Protein AF-A0A8X7Q9E5-F1 (afdb_monomer)

Mean predicted aligned error: 6.12 Å

InterPro domains:
  IPR001611 Leucine-rich repeat [PF00560] (58-75)
  IPR001611 Leucine-rich repeat [PF00560] (82-103)
  IPR001611 Leucine-rich repeat [PF13855] (201-248)
  IPR001611 Leucine-rich repeat [PS51450] (213-236)
  IPR013210 Leucine-rich repeat-containing N-terminal, plant-type [PF08263] (15-29)
  IPR013210 Leucine-rich repeat-containing N-terminal, plant-type [PF08263] (151-186)
  IPR032675 Leucine-rich repeat domain superfamily [G3DSA:3.80.10.10] (1-131)
  IPR032675 Leucine-rich repeat domain superfamily [G3DSA:3.80.10.10] (149-273)
  IPR052422 Auxin Signal Transduction Ser/Thr Kinase [PTHR47986] (54-276)

Radius of gyration: 21.5 Å; Cα contacts (8 Å, |Δi|>4): 693; chains: 1; bounding box: 61×40×55 Å

Nearest PDB structures (foldseek):
  7brc-assembly1_A  TM=7.610E-01  e=2.532E-32  Arabidopsis thaliana
  4hq1-assembly1_A  TM=7.370E-01  e=2.041E-27  Arabidopsis thaliana
  8wed-assembly2_E  TM=5.220E-01  e=1.495E-09  Arabidopsis thaliana
  7ogz-assembly1_AAA  TM=4.446E-01  e=3.897E-11  Arabidopsis thaliana
  4z61-assembly1_C  TM=4.146E-01  e=4.215E-10  Arabidopsis thaliana

Secondary structure (DSSP, 8-state):
-HHHHHHEE--TTS---SSSGGGSTTEEE-TTS-EEEEE--SS--EEE--GGGGG-TT--EEE--SSEEEE-----TT-TT--EEE--SSEEEEEPPHHHHT-TT--EEE--SSEEEESPPPPS-TTSEEEE--SSEES-SSTT----HHHHHHHHHHHTTT--HHHHTT--SS-TTTT-TTEEEETTEEEEEE-TTS---SB--GGGGG-TT--EEE--SS--BSPPPGGGGG-TT--EEE--SS--EEPPP---TT-EEE-TT-TEETSSSPP--HHHHHHHHHT--

Foldseek 3Di:
DVVQVVQKDFDPVWDCPDPQNCPTPQWHADPVSQTATRAQEQGQMEGEDDLCVLVSLNHAEDAHDPYAYEFEDHQNLSPQNHAYDHHHQYAYEAAHDPSVLANQNYQEDEQHQYLYEWAAAHHPHPNHPDYPNYNYQYQDPDHPDGAAVVRVLVSQQCVQQRGDSVQSVQRHYRQCCPRRPQFHDDVRQTATRACAPVQTEGEGDLSVLVSLNHAYYHHHQYAYEEEDDLSVLNRPNHQEDHHAQYQYADEDHDHDPNHHYHHHNHPHYRHHDDDPDVVNVVVVVVVVD

Solvent-accessible surface area (backbone atoms only — not comparable to full-atom values): 14796 Å² total; per-residue (Å²): 103,73,66,51,56,74,41,40,53,70,40,93,89,56,54,74,77,63,94,54,64,64,74,21,68,42,34,36,48,46,98,83,75,42,54,25,37,39,48,54,55,69,50,70,32,34,38,43,62,48,59,69,60,17,68,42,52,59,24,31,36,38,35,44,26,47,27,47,37,27,32,37,72,47,62,33,68,47,32,72,48,29,27,37,43,33,45,28,41,27,44,29,13,32,54,80,45,66,44,55,36,61,42,72,50,38,38,36,41,34,51,22,37,25,25,33,25,47,41,24,76,55,58,76,42,88,90,32,64,72,60,57,54,56,62,44,23,37,29,40,90,56,58,61,42,78,53,40,70,68,46,53,40,51,49,56,34,36,51,33,36,54,23,47,59,76,53,32,77,41,47,55,53,53,46,58,68,70,73,17,73,42,46,39,50,63,79,92,40,52,27,34,43,44,55,52,63,65,71,39,37,49,40,65,45,51,52,61,39,74,48,51,57,27,29,35,41,32,47,24,46,27,56,29,30,54,45,66,49,63,50,53,52,69,32,82,47,45,37,38,42,32,49,20,35,25,52,33,26,20,56,75,62,84,54,58,94,76,44,48,71,41,54,58,68,24,91,43,51,65,35,76,66,78,77,74,53,72,66,57,58,49,55,58,54,67,76,74,115

pLDDT: mean 91.87, std 12.01, range [46.72, 98.94]

Organism: Brassica carinata (NCBI:txid52824)

Sequence (289 aa):
MQSLKSYLNLTSDVHWSDPDPCKWDGIICGESNRIKRILLRDKDITGTLPQDLGKLSNLVEVDLQDNDFSGPIPDLSGLQYLRLFNVEHNMLTGVVPPSFTGLKTLIVANLNNNFFQGPTPLFENSDAFVPIVNGNSFCLDTPGTPCDPRVETLLSIAESFGYPVKLAMAWSGNDPCDLWAGITCSGSDVTVVNLGGFELTGTISPSFSKLTSLETIDLSNNNLTGSIPTELTTLPMLRTLNVSINNINGAVPTFSGSVNVVTSGNADIGKDGPVSHPLVELLQKMNKD

Structure (mmCIF, N/CA/C/O backbone):
data_AF-A0A8X7Q9E5-F1
#
_entry.id   AF-A0A8X7Q9E5-F1
#
loop_
_atom_site.group_PDB
_atom_site.id
_atom_site.type_symbol
_atom_site.label_atom_id
_atom_site.label_alt_id
_atom_site.label_comp_id
_atom_site.label_asym_id
_atom_site.label_entity_id
_atom_site.label_seq_id
_atom_site.pdbx_PDB_ins_code
_atom_site.Cartn_x
_atom_site.Cartn_y
_atom_site.Cartn_z
_atom_site.occupancy
_atom_site.B_iso_or_equiv
_atom_site.auth_seq_id
_atom_site.auth_comp_id
_atom_site.auth_asym_id
_atom_site.auth_atom_id
_atom_site.pdbx_PDB_model_num
ATOM 1 N N . MET A 1 1 ? 19.763 -4.934 -7.288 1.00 81.56 1 MET A N 1
ATOM 2 C CA . MET A 1 1 ? 19.400 -6.165 -8.023 1.00 81.56 1 MET A CA 1
ATOM 3 C C . MET A 1 1 ? 19.321 -7.403 -7.164 1.00 81.56 1 MET A C 1
ATOM 5 O O . MET A 1 1 ? 18.283 -8.030 -7.219 1.00 81.56 1 MET A O 1
ATOM 9 N N . GLN A 1 2 ? 20.328 -7.754 -6.356 1.00 80.38 2 GLN A N 1
ATOM 10 C CA . GLN A 1 2 ? 20.184 -8.911 -5.452 1.00 80.38 2 GLN A CA 1
ATOM 11 C C . GLN A 1 2 ? 19.008 -8.748 -4.476 1.00 80.38 2 GLN A C 1
ATOM 13 O O . GLN A 1 2 ? 18.255 -9.687 -4.273 1.00 80.38 2 GLN A O 1
ATOM 18 N N . SER A 1 3 ? 18.795 -7.524 -3.980 1.00 80.31 3 SER A N 1
ATOM 19 C CA . SER A 1 3 ? 17.581 -7.163 -3.240 1.00 80.31 3 SER A CA 1
ATOM 20 C C . SER A 1 3 ? 16.315 -7.387 -4.075 1.00 80.31 3 SER A C 1
ATOM 22 O O . SER A 1 3 ? 15.476 -8.167 -3.675 1.00 80.31 3 SER A O 1
ATOM 24 N N . LEU A 1 4 ? 16.212 -6.846 -5.299 1.00 80.56 4 LEU A N 1
ATOM 25 C CA . LEU A 1 4 ? 15.090 -7.159 -6.205 1.00 80.56 4 LEU A CA 1
ATOM 26 C C . LEU A 1 4 ? 14.833 -8.662 -6.323 1.00 80.56 4 LEU A C 1
ATOM 28 O O . LEU A 1 4 ? 13.733 -9.108 -6.045 1.00 80.56 4 LEU A O 1
ATOM 32 N N . LYS A 1 5 ? 15.865 -9.452 -6.610 1.00 86.69 5 LYS A N 1
ATOM 33 C CA . LYS A 1 5 ? 15.747 -10.906 -6.708 1.00 86.69 5 LYS A CA 1
ATOM 34 C C . LYS A 1 5 ? 15.196 -11.565 -5.434 1.00 86.69 5 LYS A C 1
ATOM 36 O O . LYS A 1 5 ? 14.474 -12.542 -5.554 1.00 86.69 5 LYS A O 1
ATOM 41 N N . SER A 1 6 ? 15.512 -11.072 -4.233 1.00 88.44 6 SER A N 1
ATOM 42 C CA . SER A 1 6 ? 15.036 -11.686 -2.983 1.00 88.44 6 SER A CA 1
ATOM 43 C C . SER A 1 6 ? 13.576 -11.379 -2.644 1.00 88.44 6 SER A C 1
ATOM 45 O O . SER A 1 6 ? 13.015 -12.054 -1.788 1.00 88.44 6 SER A O 1
ATOM 47 N N . TYR A 1 7 ? 12.979 -10.363 -3.271 1.00 87.94 7 TYR A N 1
ATOM 48 C CA . TYR A 1 7 ? 11.566 -10.001 -3.087 1.00 87.94 7 TYR A CA 1
ATOM 49 C C . TYR A 1 7 ? 10.653 -10.582 -4.171 1.00 87.94 7 TYR A C 1
ATOM 51 O O . TYR A 1 7 ? 9.435 -10.436 -4.079 1.00 87.94 7 TYR A O 1
ATOM 59 N N . LEU A 1 8 ? 11.235 -11.234 -5.181 1.00 88.88 8 LEU A N 1
ATOM 60 C CA . LEU A 1 8 ? 10.514 -11.846 -6.287 1.00 88.88 8 LEU A CA 1
ATOM 61 C C . LEU A 1 8 ? 10.604 -13.360 -6.205 1.00 88.88 8 LEU A C 1
ATOM 63 O O . LEU A 1 8 ? 11.656 -13.930 -5.915 1.00 88.88 8 LEU A O 1
ATOM 67 N N . ASN A 1 9 ? 9.498 -14.008 -6.525 1.00 89.19 9 ASN A N 1
ATOM 68 C CA . ASN A 1 9 ? 9.456 -15.432 -6.765 1.00 89.19 9 ASN A CA 1
ATOM 69 C C . ASN A 1 9 ? 9.389 -15.635 -8.280 1.00 89.19 9 ASN A C 1
ATOM 71 O O . ASN A 1 9 ? 8.352 -15.442 -8.914 1.00 89.19 9 ASN A O 1
ATOM 75 N N . LEU A 1 10 ? 10.562 -15.923 -8.840 1.00 87.06 10 LEU A N 1
ATOM 76 C CA . LEU A 1 10 ? 10.779 -16.062 -10.272 1.00 87.06 10 LEU A CA 1
ATOM 77 C C . LEU A 1 10 ? 10.390 -17.468 -10.726 1.00 87.06 10 LEU A C 1
ATOM 79 O O . LEU A 1 10 ? 10.734 -18.462 -10.082 1.00 87.06 10 LEU A O 1
ATOM 83 N N . THR A 1 11 ? 9.731 -17.546 -11.871 1.00 84.00 11 THR A N 1
ATOM 84 C CA . THR A 1 11 ? 9.486 -18.795 -12.583 1.00 84.00 11 THR A CA 1
ATOM 85 C C . THR A 1 11 ? 10.778 -19.376 -13.159 1.00 84.00 11 THR A C 1
ATOM 87 O O . THR A 1 11 ? 11.808 -18.708 -13.282 1.00 84.00 11 THR A O 1
ATOM 90 N N . SER A 1 12 ? 10.742 -20.656 -13.540 1.00 74.94 12 SER A N 1
ATOM 91 C CA . SER A 1 12 ? 11.912 -21.343 -14.099 1.00 74.94 12 SER A CA 1
ATOM 92 C C . SER A 1 12 ? 12.391 -20.780 -15.440 1.00 74.94 12 SER A C 1
ATOM 94 O O . SER A 1 12 ? 13.518 -21.061 -15.831 1.00 74.94 12 SER A O 1
ATOM 96 N N . ASP A 1 13 ? 11.554 -20.032 -16.161 1.00 76.88 13 ASP A N 1
ATOM 97 C CA . ASP A 1 13 ? 11.908 -19.407 -17.437 1.00 76.88 13 ASP A CA 1
ATOM 98 C C . ASP A 1 13 ? 12.614 -18.049 -17.283 1.00 76.88 13 ASP A C 1
ATOM 100 O O . ASP A 1 13 ? 13.081 -17.505 -18.283 1.00 76.88 13 ASP A O 1
ATOM 104 N N . VAL A 1 14 ? 12.752 -17.528 -16.055 1.00 81.56 14 VAL A N 1
ATOM 105 C CA . VAL A 1 14 ? 13.491 -16.292 -15.759 1.00 81.56 14 VAL A CA 1
ATOM 106 C C . VAL A 1 14 ? 14.844 -16.618 -15.115 1.00 81.56 14 VAL A C 1
ATOM 108 O O . VAL A 1 14 ? 14.957 -16.913 -13.921 1.00 81.56 14 VAL A O 1
ATOM 111 N N . HIS A 1 15 ? 15.920 -16.525 -15.897 1.00 84.69 15 HIS A N 1
ATOM 112 C CA . HIS A 1 15 ? 17.259 -16.936 -15.470 1.00 84.69 15 HIS A CA 1
ATOM 113 C C . HIS A 1 15 ? 18.049 -15.777 -14.859 1.00 84.69 15 HIS A C 1
ATOM 115 O O . HIS A 1 15 ? 18.743 -15.020 -15.538 1.00 84.69 15 HIS A O 1
ATOM 121 N N . TRP A 1 16 ? 17.981 -15.649 -13.535 1.00 89.75 16 TRP A N 1
ATOM 122 C CA . TRP A 1 16 ? 18.715 -14.632 -12.766 1.00 89.75 16 TRP A CA 1
ATOM 123 C C . TRP A 1 16 ? 19.835 -15.246 -11.912 1.00 89.75 16 TRP A C 1
ATOM 125 O O . TRP A 1 16 ? 19.950 -14.976 -10.715 1.00 89.75 16 TRP A O 1
ATOM 135 N N . SER A 1 17 ? 20.639 -16.150 -12.475 1.00 87.12 17 SER A N 1
ATOM 136 C CA . SER A 1 17 ? 21.682 -16.883 -11.734 1.00 87.12 17 SER A CA 1
ATOM 137 C C . SER A 1 17 ? 23.098 -16.325 -11.894 1.00 87.12 17 SER A C 1
ATOM 139 O O . SER A 1 17 ? 23.943 -16.607 -11.047 1.00 87.12 17 SER A O 1
ATOM 141 N N . ASP A 1 18 ? 23.378 -15.554 -12.950 1.00 90.56 18 ASP A N 1
ATOM 142 C CA . ASP A 1 18 ? 24.716 -14.989 -13.178 1.00 90.56 18 ASP A CA 1
ATOM 143 C C . ASP A 1 18 ? 25.054 -13.942 -12.092 1.00 90.56 18 ASP A C 1
ATOM 145 O O . ASP A 1 18 ? 24.171 -13.189 -11.671 1.00 90.56 18 ASP A O 1
ATOM 149 N N . PRO A 1 19 ? 26.304 -13.859 -11.603 1.00 90.00 19 PRO A N 1
ATOM 150 C CA . PRO A 1 19 ? 26.711 -12.789 -10.692 1.00 90.00 19 PRO A CA 1
ATOM 151 C C . PRO A 1 19 ? 26.539 -11.380 -11.275 1.00 90.00 19 PRO A C 1
ATOM 153 O O . PRO A 1 19 ? 26.360 -10.434 -10.506 1.00 90.00 19 PRO A O 1
ATOM 156 N N . ASP A 1 20 ? 26.597 -11.241 -12.603 1.00 91.69 20 ASP A N 1
ATOM 157 C CA . ASP A 1 20 ? 26.375 -9.996 -13.333 1.00 91.69 20 ASP A CA 1
ATOM 158 C C . ASP A 1 20 ? 24.892 -9.837 -13.727 1.00 91.69 20 ASP A C 1
ATOM 160 O O . ASP A 1 20 ? 24.409 -10.545 -14.619 1.00 91.69 20 ASP A O 1
ATOM 164 N N . PRO A 1 21 ? 24.159 -8.876 -13.126 1.00 92.44 21 PRO A N 1
ATOM 165 C CA . PRO A 1 21 ? 22.760 -8.635 -13.456 1.00 92.44 21 PRO A CA 1
ATOM 166 C C . PRO A 1 21 ? 22.522 -8.207 -14.901 1.00 92.44 21 PRO A C 1
ATOM 168 O O . PRO A 1 21 ? 21.403 -8.322 -15.383 1.00 92.44 21 PRO A O 1
ATOM 171 N N . CYS A 1 22 ? 23.542 -7.720 -15.610 1.00 93.75 22 CYS A N 1
ATOM 172 C CA . CYS A 1 22 ? 23.408 -7.308 -17.007 1.00 93.75 22 CYS A CA 1
ATOM 173 C C . CYS A 1 22 ? 23.232 -8.481 -17.982 1.00 93.75 22 CYS A C 1
ATOM 175 O O . CYS A 1 22 ? 22.960 -8.256 -19.158 1.00 93.75 22 CYS A O 1
ATOM 177 N N . LYS A 1 23 ? 23.379 -9.720 -17.501 1.00 93.12 23 LYS A N 1
ATOM 178 C CA . LYS A 1 23 ? 23.113 -10.946 -18.264 1.00 93.12 23 LYS A CA 1
ATOM 179 C C . LYS A 1 23 ? 21.805 -11.628 -17.869 1.00 93.12 23 LYS A C 1
ATOM 181 O O . LYS A 1 23 ? 21.516 -12.708 -18.369 1.00 93.12 23 LYS A O 1
ATOM 186 N N . TRP A 1 24 ? 21.068 -11.055 -16.922 1.00 94.00 24 TRP A N 1
ATOM 187 C CA . TRP A 1 24 ? 19.796 -11.605 -16.475 1.00 94.00 24 TRP A CA 1
ATOM 188 C C . TRP A 1 24 ? 18.719 -11.377 -17.528 1.00 94.00 24 TRP A C 1
ATOM 190 O O . TRP A 1 24 ? 18.668 -10.312 -18.149 1.00 94.00 24 TRP A O 1
ATOM 200 N N . ASP A 1 25 ? 17.827 -12.354 -17.682 1.00 93.00 25 ASP A N 1
ATOM 201 C CA . ASP A 1 25 ? 16.675 -12.226 -18.572 1.00 93.00 25 ASP A CA 1
ATOM 202 C C . ASP A 1 25 ? 15.875 -10.959 -18.235 1.00 93.00 25 ASP A C 1
ATOM 204 O O . ASP A 1 25 ? 15.581 -10.677 -17.070 1.00 93.00 25 ASP A O 1
ATOM 208 N N . GLY A 1 26 ? 15.567 -10.165 -19.262 1.00 93.88 26 GLY A N 1
ATOM 209 C CA . GLY A 1 26 ? 14.818 -8.915 -19.122 1.00 93.88 26 GLY A CA 1
ATOM 210 C C . GLY A 1 26 ? 15.612 -7.715 -18.596 1.00 93.88 26 GLY A C 1
ATOM 211 O O . GLY A 1 26 ? 15.083 -6.604 -18.579 1.00 93.88 26 GLY A O 1
ATOM 212 N N . ILE A 1 27 ? 16.879 -7.870 -18.202 1.00 96.12 27 ILE A N 1
ATOM 213 C CA . ILE A 1 27 ? 17.708 -6.756 -17.723 1.00 96.12 27 ILE A CA 1
ATOM 214 C C . ILE A 1 27 ? 18.581 -6.220 -18.858 1.00 96.12 27 ILE A C 1
ATOM 216 O O . ILE A 1 27 ? 19.362 -6.948 -19.463 1.00 96.12 27 ILE A O 1
ATOM 220 N N . ILE A 1 28 ? 18.486 -4.915 -19.134 1.00 96.81 28 ILE A N 1
ATOM 221 C CA . ILE A 1 28 ? 19.318 -4.249 -20.149 1.00 96.81 28 ILE A CA 1
ATOM 222 C C . ILE A 1 28 ? 20.184 -3.189 -19.475 1.00 96.81 28 ILE A C 1
ATOM 224 O O . ILE A 1 28 ? 19.676 -2.232 -18.882 1.00 96.81 28 ILE A O 1
ATOM 228 N N . CYS A 1 29 ? 21.500 -3.327 -19.608 1.00 96.19 29 CYS A N 1
ATOM 229 C CA . CYS A 1 29 ? 22.472 -2.353 -19.122 1.00 96.19 29 CYS A CA 1
ATOM 230 C C . CYS A 1 29 ? 22.937 -1.393 -20.223 1.00 96.19 29 CYS A C 1
ATOM 232 O O . CYS A 1 29 ? 22.958 -1.730 -21.404 1.00 96.19 29 CYS A O 1
ATOM 234 N N . GLY A 1 30 ? 23.277 -0.166 -19.828 1.00 91.94 30 GLY A N 1
ATOM 235 C CA . GLY A 1 30 ? 23.926 0.816 -20.696 1.00 91.94 30 GLY A CA 1
ATOM 236 C C . GLY A 1 30 ? 25.448 0.648 -20.748 1.00 91.94 30 GLY A C 1
ATOM 237 O O . GLY A 1 30 ? 26.013 -0.243 -20.118 1.00 91.94 30 GLY A O 1
ATOM 238 N N . GLU A 1 31 ? 26.117 1.568 -21.444 1.00 85.19 31 GLU A N 1
ATOM 239 C CA . GLU A 1 31 ? 27.574 1.558 -21.676 1.00 85.19 31 GLU A CA 1
ATOM 240 C C . GLU A 1 31 ? 28.417 1.555 -20.387 1.00 85.19 31 GLU A C 1
ATOM 242 O O . GLU A 1 31 ? 29.532 1.045 -20.372 1.00 85.19 31 GLU A O 1
ATOM 247 N N . SER A 1 32 ? 27.879 2.073 -19.280 1.00 88.25 32 SER A N 1
ATOM 248 C CA . SER A 1 32 ? 28.527 2.089 -17.961 1.00 88.25 32 SER A CA 1
ATOM 249 C C . SER A 1 32 ? 28.311 0.810 -17.136 1.00 88.25 32 SER A C 1
ATOM 251 O O . SER A 1 32 ? 28.581 0.801 -15.934 1.00 88.25 32 SER A O 1
ATOM 253 N N . ASN A 1 33 ? 27.770 -0.252 -17.744 1.00 89.62 33 ASN A N 1
ATOM 254 C CA . ASN A 1 33 ? 27.298 -1.469 -17.072 1.00 89.62 33 ASN A CA 1
ATOM 255 C C . ASN A 1 33 ? 26.279 -1.190 -15.948 1.00 89.62 33 ASN A C 1
ATOM 257 O O . ASN A 1 33 ? 26.163 -1.919 -14.963 1.0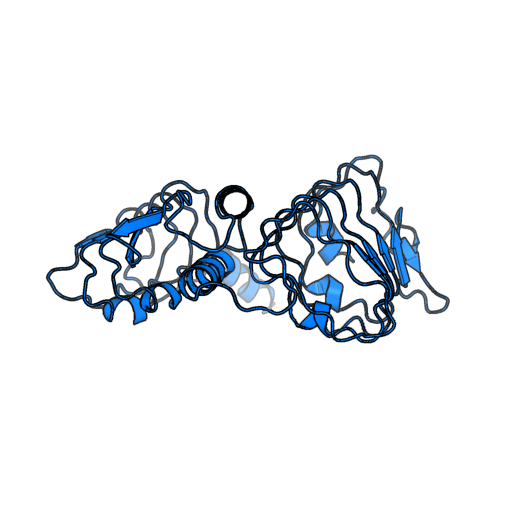0 89.62 33 ASN A O 1
ATOM 261 N N . ARG A 1 34 ? 25.551 -0.074 -16.071 1.00 93.06 34 ARG A N 1
ATOM 262 C CA . ARG A 1 34 ? 24.456 0.310 -15.179 1.00 93.06 34 ARG A CA 1
ATOM 263 C C . ARG A 1 34 ? 23.139 -0.081 -15.821 1.00 93.06 34 ARG A C 1
ATOM 265 O O . ARG A 1 34 ? 22.942 0.124 -17.017 1.00 93.06 34 ARG A O 1
ATOM 272 N N . ILE A 1 35 ? 22.231 -0.608 -15.012 1.00 95.25 35 ILE A N 1
ATOM 273 C CA . ILE A 1 35 ? 20.916 -1.052 -15.472 1.00 95.25 35 ILE A CA 1
ATOM 274 C C . ILE A 1 35 ? 20.112 0.150 -15.941 1.00 95.25 35 ILE A C 1
ATOM 276 O O . ILE A 1 35 ? 20.008 1.157 -15.240 1.00 95.25 35 ILE A O 1
ATOM 280 N N . LYS A 1 36 ? 19.562 0.008 -17.142 1.00 97.12 36 LYS A N 1
ATOM 281 C CA . LYS A 1 36 ? 18.783 1.021 -17.847 1.00 97.12 36 LYS A CA 1
ATOM 282 C C . LYS A 1 36 ? 17.362 0.527 -18.115 1.00 97.12 36 LYS A C 1
ATOM 284 O O . LYS A 1 36 ? 16.428 1.317 -18.017 1.00 97.12 36 LYS A O 1
ATOM 289 N N . ARG A 1 37 ? 17.262 -0.748 -18.519 1.00 98.12 37 ARG A N 1
ATOM 290 C CA . ARG A 1 37 ? 16.090 -1.548 -18.913 1.00 98.12 37 ARG A CA 1
ATOM 291 C C . ARG A 1 37 ? 15.651 -2.568 -17.853 1.00 98.12 37 ARG A C 1
ATOM 293 O O . ARG A 1 37 ? 16.512 -3.392 -17.549 1.00 98.12 37 ARG A O 1
ATOM 300 N N . ILE A 1 38 ? 14.411 -2.612 -17.362 1.00 97.00 38 ILE A N 1
ATOM 301 C CA . ILE A 1 38 ? 13.843 -3.841 -16.758 1.00 97.00 38 ILE A CA 1
ATOM 302 C C . ILE A 1 38 ? 12.589 -4.220 -17.547 1.00 97.00 38 ILE A C 1
ATOM 304 O O . ILE A 1 38 ? 11.622 -3.468 -17.527 1.00 97.00 38 ILE A O 1
ATOM 308 N N . LEU A 1 39 ? 12.627 -5.353 -18.249 1.00 97.19 39 LEU A N 1
ATOM 309 C CA . LEU A 1 39 ? 11.596 -5.831 -19.173 1.00 97.19 39 LEU A CA 1
ATOM 310 C C . LEU A 1 39 ? 11.211 -7.273 -18.818 1.00 97.19 39 LEU A C 1
ATOM 312 O O . LEU A 1 39 ? 11.844 -8.221 -19.279 1.00 97.19 39 LEU A O 1
ATOM 316 N N . LEU A 1 40 ? 10.194 -7.439 -17.979 1.00 95.06 40 LEU A N 1
ATOM 317 C CA . LEU A 1 40 ? 9.759 -8.734 -17.443 1.00 95.06 40 LEU A CA 1
ATOM 318 C C . LEU A 1 40 ? 8.269 -8.974 -17.699 1.00 95.06 40 LEU A C 1
ATOM 320 O O . LEU A 1 40 ? 7.569 -9.466 -16.827 1.00 95.06 40 LEU A O 1
ATOM 324 N N . ARG A 1 41 ? 7.772 -8.595 -18.877 1.00 95.56 41 ARG A N 1
ATOM 325 C CA . ARG A 1 41 ? 6.372 -8.803 -19.261 1.00 95.56 41 ARG A CA 1
ATOM 326 C C . ARG A 1 41 ? 6.023 -10.289 -19.383 1.00 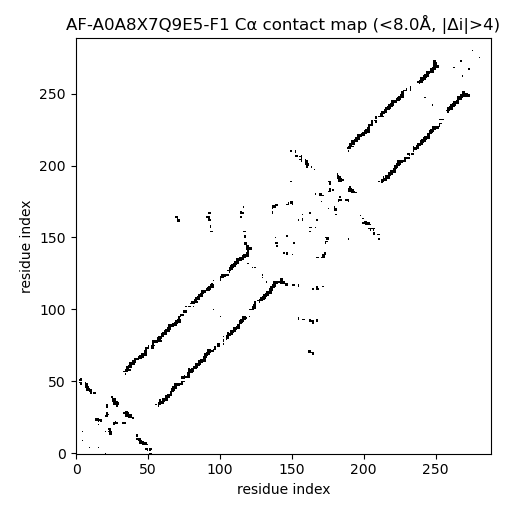95.56 41 ARG A C 1
ATOM 328 O O . ARG A 1 41 ? 6.787 -11.000 -20.039 1.00 95.56 41 ARG A O 1
ATOM 335 N N . ASP A 1 42 ? 4.837 -10.673 -18.898 1.00 95.75 42 ASP A N 1
ATOM 336 C CA . ASP A 1 42 ? 4.217 -11.990 -19.139 1.00 95.75 42 ASP A CA 1
ATOM 337 C C . ASP A 1 42 ? 5.132 -13.136 -18.689 1.00 95.75 42 ASP A C 1
ATOM 339 O O . ASP A 1 42 ? 5.711 -13.878 -19.493 1.00 95.75 42 ASP A O 1
ATOM 343 N N . LYS A 1 43 ? 5.378 -13.168 -17.372 1.00 94.75 43 LYS A N 1
ATOM 344 C CA . LYS A 1 43 ? 6.335 -14.078 -16.728 1.00 94.75 43 LYS A CA 1
ATOM 345 C C . LYS A 1 43 ? 5.808 -14.783 -15.486 1.00 94.75 43 LYS A C 1
ATOM 347 O O . LYS A 1 43 ? 6.600 -15.438 -14.815 1.00 94.75 43 LYS A O 1
ATOM 352 N N . ASP A 1 44 ? 4.520 -14.649 -15.169 1.00 94.19 44 ASP A N 1
ATOM 353 C CA . ASP A 1 44 ? 3.901 -15.210 -13.958 1.00 94.19 44 ASP A CA 1
ATOM 354 C C . ASP A 1 44 ? 4.714 -14.903 -12.675 1.00 94.19 44 ASP A C 1
ATOM 356 O O . ASP A 1 44 ? 4.801 -15.708 -11.741 1.00 94.19 44 ASP A O 1
ATOM 360 N N . ILE A 1 45 ? 5.389 -13.743 -12.635 1.00 94.75 45 ILE A N 1
ATOM 361 C CA . ILE A 1 45 ? 6.244 -13.366 -11.506 1.00 94.75 45 ILE A CA 1
ATOM 362 C C . ILE A 1 45 ? 5.356 -12.897 -10.361 1.00 94.75 45 ILE A C 1
ATOM 364 O O . ILE A 1 45 ? 4.574 -11.960 -10.508 1.00 94.75 45 ILE A O 1
ATOM 368 N N . THR A 1 46 ? 5.558 -13.498 -9.190 1.00 96.06 46 THR A N 1
ATOM 369 C CA . THR A 1 46 ? 4.939 -13.062 -7.932 1.00 96.06 46 THR A CA 1
ATOM 370 C C . THR A 1 46 ? 5.969 -12.353 -7.051 1.00 96.06 46 THR A C 1
ATOM 372 O O . THR A 1 46 ? 7.182 -12.508 -7.220 1.00 96.06 46 THR A O 1
ATOM 375 N N . GLY A 1 47 ? 5.501 -11.575 -6.076 1.00 94.94 47 GLY A N 1
ATOM 376 C CA . GLY A 1 47 ? 6.359 -10.863 -5.126 1.00 94.94 47 GLY A CA 1
ATOM 377 C C . GLY A 1 47 ? 6.003 -9.389 -5.014 1.00 94.94 47 GLY A C 1
ATOM 378 O O . GLY A 1 47 ? 4.905 -8.984 -5.396 1.00 94.94 47 GLY A O 1
ATOM 379 N N . THR A 1 48 ? 6.919 -8.587 -4.474 1.00 95.69 48 THR A N 1
ATOM 380 C CA . THR A 1 48 ? 6.717 -7.142 -4.291 1.00 95.69 48 THR A CA 1
ATOM 381 C C . THR A 1 48 ? 7.865 -6.329 -4.875 1.00 95.69 48 THR A C 1
ATOM 383 O O . THR A 1 48 ? 8.992 -6.807 -5.030 1.00 95.69 48 THR A O 1
ATOM 386 N N . LEU A 1 49 ? 7.587 -5.068 -5.206 1.00 95.75 49 LEU A N 1
ATOM 387 C CA . LEU A 1 49 ? 8.609 -4.118 -5.637 1.00 95.75 49 LEU A CA 1
ATOM 388 C C . LEU A 1 49 ? 9.369 -3.581 -4.406 1.00 95.75 49 LEU A C 1
ATOM 390 O O . LEU A 1 49 ? 8.773 -2.900 -3.570 1.00 95.75 49 LEU A O 1
ATOM 394 N N . PRO A 1 50 ? 10.682 -3.839 -4.255 1.00 93.81 50 PRO A N 1
ATOM 395 C CA . PRO A 1 50 ? 11.418 -3.407 -3.072 1.00 93.81 50 PRO A CA 1
ATOM 396 C C . PRO A 1 50 ? 11.836 -1.938 -3.152 1.00 93.81 50 PRO A C 1
ATOM 398 O O . PRO A 1 50 ? 12.095 -1.399 -4.228 1.00 93.81 50 PRO A O 1
ATOM 401 N N . GLN A 1 51 ? 12.073 -1.332 -1.986 1.00 92.25 51 GLN A N 1
ATOM 402 C CA . GLN A 1 51 ? 12.588 0.042 -1.859 1.00 92.25 51 GLN A CA 1
ATOM 403 C C . GLN A 1 51 ? 13.916 0.275 -2.598 1.00 92.25 51 GLN A C 1
ATOM 405 O O . GLN A 1 51 ? 14.196 1.366 -3.087 1.00 92.25 51 GLN A O 1
ATOM 410 N N . ASP A 1 52 ? 14.734 -0.768 -2.756 1.00 92.69 52 ASP A N 1
ATOM 411 C CA . ASP A 1 52 ? 15.996 -0.678 -3.494 1.00 92.69 52 ASP A CA 1
ATOM 412 C C . ASP A 1 52 ? 15.821 -0.442 -5.002 1.00 92.69 52 ASP A C 1
ATOM 414 O O . ASP A 1 52 ? 16.803 -0.101 -5.668 1.00 92.69 52 ASP A O 1
ATOM 418 N N . LEU A 1 53 ? 14.607 -0.587 -5.549 1.00 94.44 53 LEU A N 1
ATOM 419 C CA . LEU A 1 53 ? 14.310 -0.212 -6.931 1.00 94.44 53 LEU A CA 1
ATOM 420 C C . LEU A 1 53 ? 14.628 1.271 -7.171 1.00 94.44 53 LEU A C 1
ATOM 422 O O . LEU A 1 53 ? 15.298 1.588 -8.152 1.00 94.44 53 LEU A O 1
ATOM 426 N N . GLY A 1 54 ? 14.283 2.151 -6.222 1.00 94.19 54 GLY A N 1
ATOM 427 C CA . GLY A 1 54 ? 14.571 3.589 -6.280 1.00 94.19 54 GLY A CA 1
ATOM 428 C C . GLY A 1 54 ? 16.065 3.942 -6.321 1.00 94.19 54 GLY A C 1
ATOM 429 O O . GLY A 1 54 ? 16.432 5.053 -6.697 1.00 94.19 54 GLY A O 1
ATOM 430 N N . LYS A 1 55 ? 16.960 2.994 -6.001 1.00 93.88 55 LYS A N 1
ATOM 431 C CA . LYS A 1 55 ? 18.423 3.185 -6.058 1.00 93.88 55 LYS A CA 1
ATOM 432 C C . LYS A 1 55 ? 19.001 3.001 -7.464 1.00 93.88 55 LYS A C 1
ATOM 434 O O . LYS A 1 55 ? 20.183 3.288 -7.685 1.00 93.88 55 LYS A O 1
ATOM 439 N N . LEU A 1 56 ? 18.215 2.515 -8.427 1.00 93.94 56 LEU A N 1
ATOM 440 C CA . LEU A 1 56 ? 18.652 2.308 -9.809 1.00 93.94 56 LEU A CA 1
ATOM 441 C C . LEU A 1 56 ? 18.625 3.623 -10.598 1.00 93.94 56 LEU A C 1
ATOM 443 O O . LEU A 1 56 ? 17.909 3.772 -11.575 1.00 93.94 56 LEU A O 1
ATOM 447 N N . SER A 1 57 ? 19.466 4.578 -10.213 1.00 94.19 57 SER A N 1
ATOM 448 C CA . SER A 1 57 ? 19.457 5.953 -10.735 1.00 94.19 57 SER A CA 1
ATOM 449 C C . SER A 1 57 ? 19.710 6.124 -12.240 1.00 94.19 57 SER A C 1
ATOM 451 O O . SER A 1 57 ? 19.699 7.248 -12.708 1.00 94.19 57 SER A O 1
ATOM 453 N N . ASN A 1 58 ? 19.989 5.059 -13.000 1.00 95.62 58 ASN A N 1
ATOM 454 C CA . ASN A 1 58 ? 20.143 5.099 -14.466 1.00 95.62 58 ASN A CA 1
ATOM 455 C C . ASN A 1 58 ? 18.961 4.444 -15.200 1.00 95.62 58 ASN A C 1
ATOM 457 O O . ASN A 1 58 ? 18.989 4.319 -16.425 1.00 95.62 58 ASN A O 1
ATOM 461 N N . LEU A 1 59 ? 17.954 3.990 -14.453 1.00 97.19 59 LEU A N 1
ATOM 462 C CA . LEU A 1 59 ? 16.798 3.302 -14.991 1.00 97.19 59 LEU A CA 1
ATOM 463 C C . LEU A 1 59 ? 15.962 4.277 -15.818 1.00 97.19 59 LEU A C 1
ATOM 465 O O . LEU A 1 59 ? 15.649 5.381 -15.377 1.00 97.19 59 LEU A O 1
ATOM 469 N N . VAL A 1 60 ? 15.639 3.857 -17.036 1.00 97.44 60 VAL A N 1
ATOM 470 C CA . VAL A 1 60 ? 14.861 4.629 -18.010 1.00 97.44 60 VAL A CA 1
ATOM 471 C C . VAL A 1 60 ? 13.498 3.992 -18.235 1.00 97.44 60 VAL A C 1
ATOM 473 O O . VAL A 1 60 ? 12.534 4.698 -18.522 1.00 97.44 60 VAL A O 1
ATOM 476 N N . GLU A 1 61 ? 13.404 2.673 -18.099 1.00 98.00 61 GLU A N 1
ATOM 477 C CA . GLU A 1 61 ? 12.182 1.939 -18.390 1.00 98.00 61 GLU A CA 1
ATOM 478 C C . GLU A 1 61 ? 12.028 0.732 -17.469 1.00 98.00 61 GLU A C 1
ATOM 480 O O . GLU A 1 61 ? 12.974 -0.026 -17.231 1.00 98.00 61 GLU A O 1
ATOM 485 N N . VAL A 1 62 ? 10.810 0.588 -16.963 1.00 97.81 62 VAL A N 1
ATOM 486 C CA . VAL A 1 62 ? 10.334 -0.551 -16.189 1.00 97.81 62 VAL A CA 1
ATOM 487 C C . VAL A 1 62 ? 9.052 -1.024 -16.853 1.00 97.81 62 VAL A C 1
ATOM 489 O O . VAL A 1 62 ? 8.072 -0.283 -16.879 1.00 97.81 62 VAL A O 1
ATOM 492 N N . ASP A 1 63 ? 9.075 -2.232 -17.400 1.00 97.81 63 ASP A N 1
ATOM 493 C CA . ASP A 1 63 ? 7.913 -2.899 -17.977 1.00 97.81 63 ASP A CA 1
ATOM 494 C C . ASP A 1 63 ? 7.739 -4.266 -17.310 1.00 97.81 63 ASP A C 1
ATOM 496 O O . ASP A 1 63 ? 8.530 -5.187 -17.532 1.00 97.81 63 ASP A O 1
ATOM 500 N N . LEU A 1 64 ? 6.735 -4.353 -16.440 1.00 97.50 64 LEU A N 1
ATOM 501 C CA . LEU A 1 64 ? 6.399 -5.510 -15.606 1.00 97.50 64 LEU A CA 1
ATOM 502 C C . LEU A 1 64 ? 4.958 -5.980 -15.850 1.00 97.50 64 LEU A C 1
ATOM 504 O O . LEU A 1 64 ? 4.392 -6.691 -15.021 1.00 97.50 64 LEU A O 1
ATOM 508 N N . GLN A 1 65 ? 4.340 -5.535 -16.945 1.00 97.38 65 GLN A N 1
ATOM 509 C CA . GLN A 1 65 ? 2.934 -5.817 -17.218 1.00 97.38 65 GLN A CA 1
ATOM 510 C C . GLN A 1 65 ? 2.647 -7.320 -17.347 1.00 97.38 65 GLN A C 1
ATOM 512 O O . GLN A 1 65 ? 3.545 -8.088 -17.702 1.00 97.38 65 GLN A O 1
ATOM 517 N N . ASP A 1 66 ? 1.394 -7.708 -17.119 1.00 98.00 66 ASP A N 1
ATOM 518 C CA . ASP A 1 66 ? 0.917 -9.093 -17.207 1.00 98.00 66 ASP A CA 1
ATOM 519 C C . ASP A 1 66 ? 1.723 -10.026 -16.271 1.00 98.00 66 ASP A C 1
ATOM 521 O O . ASP A 1 66 ? 2.448 -10.917 -16.707 1.00 98.00 66 ASP A O 1
ATOM 525 N N . ASN A 1 67 ? 1.667 -9.763 -14.964 1.00 97.62 67 ASN A N 1
ATOM 526 C CA . ASN A 1 67 ? 2.302 -10.570 -13.912 1.00 97.62 67 ASN A CA 1
ATOM 527 C C . ASN A 1 67 ? 1.437 -10.542 -12.635 1.00 97.62 67 ASN A C 1
ATOM 529 O O . ASN A 1 67 ? 0.342 -9.990 -12.622 1.00 97.62 67 ASN A O 1
ATOM 533 N N . ASP A 1 68 ? 1.956 -11.098 -11.539 1.00 97.19 68 ASP A N 1
ATOM 534 C CA . ASP A 1 68 ? 1.292 -11.182 -10.237 1.00 97.19 68 ASP A CA 1
ATOM 535 C C . ASP A 1 68 ? 2.030 -10.361 -9.153 1.00 97.19 68 ASP A C 1
ATOM 537 O O . ASP A 1 68 ? 2.062 -10.730 -7.970 1.00 97.19 68 ASP A O 1
ATOM 541 N N . PHE A 1 69 ? 2.663 -9.240 -9.528 1.00 97.75 69 PHE A N 1
ATOM 542 C CA . PHE A 1 69 ? 3.307 -8.353 -8.554 1.00 97.75 69 PHE A CA 1
ATOM 543 C C . PHE A 1 69 ? 2.259 -7.748 -7.614 1.00 97.75 69 PHE A C 1
ATOM 545 O O . PHE A 1 69 ? 1.194 -7.313 -8.042 1.00 97.75 69 PHE A O 1
ATOM 552 N N . SER A 1 70 ? 2.585 -7.682 -6.327 1.00 97.50 70 SER A N 1
ATOM 553 C CA . SER A 1 70 ? 1.704 -7.203 -5.261 1.00 97.50 70 SER A CA 1
ATOM 554 C C . SER A 1 70 ? 2.385 -6.157 -4.376 1.00 97.50 70 SER A C 1
ATOM 556 O O . SER A 1 70 ? 3.584 -5.889 -4.500 1.00 97.50 70 SER A O 1
ATOM 558 N N . GLY A 1 71 ? 1.614 -5.569 -3.461 1.00 97.38 71 GLY A N 1
ATOM 559 C CA . GLY A 1 71 ? 2.099 -4.526 -2.560 1.00 97.38 71 GLY A CA 1
ATOM 560 C C . GLY A 1 71 ? 2.206 -3.152 -3.236 1.00 97.38 71 GLY A C 1
ATOM 561 O O . GLY A 1 71 ? 1.835 -2.995 -4.402 1.00 97.38 71 GLY A O 1
ATOM 562 N N . PRO A 1 72 ? 2.690 -2.136 -2.504 1.00 98.00 72 PRO A N 1
ATOM 563 C CA . PRO A 1 72 ? 2.735 -0.766 -2.998 1.00 98.00 72 PRO A CA 1
ATOM 564 C C . PRO A 1 72 ? 3.889 -0.499 -3.965 1.00 98.00 72 PRO A C 1
ATOM 566 O O . PRO A 1 72 ? 4.920 -1.175 -3.953 1.00 98.00 72 PRO A O 1
ATOM 569 N N . ILE A 1 73 ? 3.749 0.572 -4.752 1.00 97.81 73 ILE A N 1
ATOM 570 C CA . ILE A 1 73 ? 4.886 1.179 -5.452 1.00 97.81 73 ILE A CA 1
ATOM 571 C C . ILE A 1 73 ? 5.858 1.734 -4.386 1.00 97.81 73 ILE A C 1
ATOM 573 O O . ILE A 1 73 ? 5.428 2.503 -3.522 1.00 97.81 73 ILE A O 1
ATOM 577 N N . PRO A 1 74 ? 7.154 1.364 -4.414 1.00 96.75 74 PRO A N 1
ATOM 578 C CA . PRO A 1 74 ? 8.141 1.847 -3.452 1.00 96.75 74 PRO A CA 1
ATOM 579 C C . PRO A 1 74 ? 8.507 3.313 -3.709 1.00 96.75 74 PRO A C 1
ATOM 581 O O . PRO A 1 74 ? 8.071 3.916 -4.687 1.00 96.75 74 PRO A O 1
ATOM 584 N N . ASP A 1 75 ? 9.363 3.897 -2.868 1.00 95.94 75 ASP A N 1
ATOM 585 C CA . ASP A 1 75 ? 9.890 5.227 -3.154 1.00 95.94 75 ASP A CA 1
ATOM 586 C C . ASP A 1 75 ? 10.758 5.209 -4.428 1.00 95.94 75 ASP A C 1
ATOM 588 O O . ASP A 1 75 ? 11.800 4.551 -4.492 1.00 95.94 75 ASP A O 1
ATOM 592 N N . LEU A 1 76 ? 10.327 5.955 -5.450 1.00 95.69 76 LEU A N 1
ATOM 593 C CA . LEU A 1 76 ? 11.015 6.075 -6.736 1.00 95.69 76 LEU A CA 1
ATOM 594 C C . LEU A 1 76 ? 11.747 7.416 -6.911 1.00 95.69 76 LEU A C 1
ATOM 596 O O . LEU A 1 76 ? 12.233 7.699 -8.005 1.00 95.69 76 LEU A O 1
ATOM 600 N N . SER A 1 77 ? 11.893 8.216 -5.848 1.00 94.12 77 SER A N 1
ATOM 601 C CA . SER A 1 77 ? 12.515 9.552 -5.883 1.00 94.12 77 SER A CA 1
ATOM 602 C C . SER A 1 77 ? 13.923 9.586 -6.504 1.00 94.12 77 SER A C 1
ATOM 604 O O . SER A 1 77 ? 14.335 10.592 -7.086 1.00 94.12 77 SER A O 1
ATOM 606 N N . GLY A 1 78 ? 14.671 8.480 -6.424 1.00 94.81 78 GLY A N 1
ATOM 607 C CA . GLY A 1 78 ? 16.009 8.345 -7.006 1.00 94.81 78 GLY A CA 1
ATOM 608 C C . GLY A 1 78 ? 16.049 8.072 -8.517 1.00 94.81 78 GLY A C 1
ATOM 609 O O . GLY A 1 78 ? 17.130 8.126 -9.115 1.00 94.81 78 GLY A O 1
ATOM 610 N N . LEU A 1 79 ? 14.911 7.799 -9.165 1.00 95.81 79 LEU A N 1
ATOM 611 C CA . LEU A 1 79 ? 14.834 7.404 -10.577 1.00 95.81 79 LEU A CA 1
ATOM 612 C C . LEU A 1 79 ? 14.738 8.604 -11.528 1.00 95.81 79 LEU A C 1
ATOM 614 O O . LEU A 1 79 ? 13.789 8.767 -12.290 1.00 95.81 79 LEU A O 1
ATOM 618 N N . GLN A 1 80 ? 15.774 9.438 -11.521 1.00 91.94 80 GLN A N 1
ATOM 619 C CA . GLN A 1 80 ? 15.783 10.734 -12.211 1.00 91.94 80 GLN A CA 1
ATOM 620 C C . GLN A 1 80 ? 15.702 10.657 -13.745 1.00 91.94 80 GLN A C 1
ATOM 622 O O . GLN A 1 80 ? 15.420 11.669 -14.378 1.00 91.94 80 GLN A O 1
ATOM 627 N N . TYR A 1 81 ? 15.910 9.487 -14.354 1.00 95.19 81 TYR A N 1
ATOM 628 C CA . TYR A 1 81 ? 15.845 9.290 -15.810 1.00 95.19 81 TYR A CA 1
ATOM 629 C C . TYR A 1 81 ? 14.681 8.401 -16.255 1.00 95.19 81 TYR A C 1
ATOM 631 O O . TYR A 1 81 ? 14.608 8.067 -17.440 1.00 95.19 81 TYR A O 1
ATOM 639 N N . LEU A 1 82 ? 13.794 8.001 -15.339 1.00 95.56 82 LEU A N 1
ATOM 640 C CA . LEU A 1 82 ? 12.693 7.101 -15.657 1.00 95.56 82 LEU A CA 1
ATOM 641 C C . LEU A 1 82 ? 11.707 7.789 -16.601 1.00 95.56 82 LEU A C 1
ATOM 643 O O . LEU A 1 82 ? 11.179 8.853 -16.301 1.00 95.56 82 LEU A O 1
ATOM 647 N N . ARG A 1 83 ? 11.459 7.165 -17.752 1.00 94.62 83 ARG A N 1
ATOM 648 C CA . ARG A 1 83 ? 10.560 7.669 -18.798 1.00 94.62 83 ARG A CA 1
ATOM 649 C C . ARG A 1 83 ? 9.322 6.802 -18.963 1.00 94.62 83 ARG A C 1
ATOM 651 O O . ARG A 1 83 ? 8.272 7.335 -19.306 1.00 94.62 83 ARG A O 1
ATOM 658 N N . LEU A 1 84 ? 9.442 5.496 -18.742 1.00 95.00 84 LEU A N 1
ATOM 659 C CA . LEU A 1 84 ? 8.340 4.550 -18.882 1.00 95.00 84 LEU A CA 1
ATOM 660 C C . LEU A 1 84 ? 8.250 3.672 -17.639 1.00 95.00 84 LEU A C 1
ATOM 662 O O . LEU A 1 84 ? 9.229 3.029 -17.259 1.00 95.00 84 LEU A O 1
ATOM 666 N N . PHE A 1 85 ? 7.068 3.644 -17.037 1.00 95.94 85 PHE A N 1
ATOM 667 C CA . PHE A 1 85 ? 6.725 2.732 -15.958 1.00 95.94 85 PHE A CA 1
ATOM 668 C C . PHE A 1 85 ? 5.401 2.049 -16.299 1.00 95.94 85 PHE A C 1
ATOM 670 O O . PHE A 1 85 ? 4.348 2.689 -16.286 1.00 95.94 85 PHE A O 1
ATOM 677 N N . ASN A 1 86 ? 5.464 0.770 -16.654 1.00 97.12 86 ASN A N 1
ATOM 678 C CA . ASN A 1 86 ? 4.309 -0.036 -17.013 1.00 97.12 86 ASN A CA 1
ATOM 679 C C . ASN A 1 86 ? 4.181 -1.227 -16.065 1.00 97.12 86 ASN A C 1
ATOM 681 O O . ASN A 1 86 ? 5.065 -2.081 -16.005 1.00 97.12 86 ASN A O 1
ATOM 685 N N . VAL A 1 87 ? 3.071 -1.258 -15.336 1.00 97.56 87 VAL A N 1
ATOM 686 C CA . VAL A 1 87 ? 2.707 -2.314 -14.384 1.00 97.56 87 VAL A CA 1
ATOM 687 C C . VAL A 1 87 ? 1.270 -2.783 -14.608 1.00 97.56 87 VAL A C 1
ATOM 689 O O . VAL A 1 87 ? 0.638 -3.304 -13.695 1.00 97.56 87 VAL A O 1
ATOM 692 N N . GLU A 1 88 ? 0.731 -2.572 -15.809 1.00 97.44 88 GLU A N 1
ATOM 693 C CA . GLU A 1 88 ? -0.618 -3.010 -16.173 1.00 97.44 88 GLU A CA 1
ATOM 694 C C . GLU A 1 88 ? -0.843 -4.505 -15.887 1.00 97.44 88 GLU A C 1
ATOM 696 O O . GLU A 1 88 ? 0.082 -5.299 -16.045 1.00 97.44 88 GLU A O 1
ATOM 701 N N . HIS A 1 89 ? -2.062 -4.879 -15.480 1.00 97.94 89 HIS A N 1
ATOM 702 C CA . HIS A 1 89 ? -2.434 -6.259 -15.132 1.00 97.94 89 HIS A CA 1
ATOM 703 C C . HIS A 1 89 ? -1.478 -6.871 -14.107 1.00 97.94 89 HIS A C 1
ATOM 705 O O . HIS A 1 89 ? -0.674 -7.749 -14.416 1.00 97.94 89 HIS A O 1
ATOM 711 N N . ASN A 1 90 ? -1.569 -6.359 -12.885 1.00 98.44 90 ASN A N 1
ATOM 712 C CA . ASN A 1 90 ? -0.878 -6.880 -11.714 1.00 98.44 90 ASN A CA 1
ATOM 713 C C . ASN A 1 90 ? -1.816 -6.809 -10.497 1.00 98.44 90 ASN A C 1
ATOM 715 O O . ASN A 1 90 ? -2.982 -6.429 -10.601 1.00 98.44 90 ASN A O 1
ATOM 719 N N . MET A 1 91 ? -1.313 -7.176 -9.320 1.00 98.00 91 MET A N 1
ATOM 720 C CA . MET A 1 91 ? -2.027 -7.083 -8.046 1.00 98.00 91 MET A CA 1
ATOM 721 C C . MET A 1 91 ? -1.464 -5.974 -7.142 1.00 98.00 91 MET A C 1
ATOM 723 O O . MET A 1 91 ? -1.510 -6.098 -5.914 1.00 98.00 91 MET A O 1
ATOM 727 N N . LEU A 1 92 ? -0.889 -4.908 -7.711 1.00 98.50 92 LEU A N 1
ATOM 728 C CA . LEU A 1 92 ? -0.288 -3.828 -6.923 1.00 98.50 92 LEU A CA 1
ATOM 729 C C . LEU A 1 92 ? -1.359 -3.059 -6.147 1.00 98.50 92 LEU A C 1
ATOM 731 O O . LEU A 1 92 ? -2.484 -2.885 -6.613 1.00 98.50 92 LEU A O 1
ATOM 735 N N . THR A 1 93 ? -1.003 -2.606 -4.949 1.00 98.38 93 THR A N 1
ATOM 736 C CA . THR A 1 93 ? -1.931 -2.038 -3.965 1.00 98.38 93 THR A CA 1
ATOM 737 C C . THR A 1 93 ? -1.473 -0.672 -3.463 1.00 98.38 93 THR A C 1
ATOM 739 O O . THR A 1 93 ? -0.412 -0.165 -3.824 1.00 98.38 93 THR A O 1
ATOM 742 N N . GLY A 1 94 ? -2.274 -0.073 -2.582 1.00 98.06 94 GLY A N 1
ATOM 743 C CA . GLY A 1 94 ? -1.894 1.117 -1.834 1.00 98.06 94 GLY A CA 1
ATOM 744 C C . GLY A 1 94 ? -1.993 2.413 -2.625 1.00 98.06 94 GLY A C 1
ATOM 745 O O . GLY A 1 94 ? -2.478 2.453 -3.756 1.00 98.06 94 GLY A O 1
ATOM 746 N N . VAL A 1 95 ? -1.578 3.498 -1.977 1.00 97.69 95 VAL A N 1
ATOM 747 C CA . VAL A 1 95 ? -1.637 4.844 -2.551 1.00 97.69 95 VAL A CA 1
ATOM 748 C C . VAL A 1 95 ? -0.456 5.057 -3.492 1.00 97.69 95 VAL A C 1
ATOM 750 O O . VAL A 1 95 ? 0.687 4.762 -3.141 1.00 97.69 95 VAL A O 1
ATOM 753 N N . VAL A 1 96 ? -0.720 5.600 -4.683 1.00 97.06 96 VAL A N 1
ATOM 754 C CA . VAL A 1 96 ? 0.333 5.953 -5.644 1.00 97.06 96 VAL A CA 1
ATOM 755 C C . VAL A 1 96 ? 1.205 7.070 -5.042 1.00 97.06 96 VAL A C 1
ATOM 757 O O . VAL A 1 96 ? 0.687 8.154 -4.759 1.00 97.06 96 VAL A O 1
ATOM 760 N N . PRO A 1 97 ? 2.513 6.843 -4.815 1.00 96.00 97 PRO A N 1
ATOM 761 C CA . PRO A 1 97 ? 3.314 7.733 -3.984 1.00 96.00 97 PRO A CA 1
ATOM 762 C C . PRO A 1 97 ? 3.672 9.047 -4.703 1.00 96.00 97 PRO A C 1
ATOM 764 O O . PRO A 1 97 ? 3.988 9.028 -5.898 1.00 96.00 97 PRO A O 1
ATOM 767 N N . PRO A 1 98 ? 3.753 10.184 -3.981 1.00 94.56 98 PRO A N 1
ATOM 768 C CA . PRO A 1 98 ? 4.191 11.461 -4.552 1.00 94.56 98 PRO A CA 1
ATOM 769 C C . PRO A 1 98 ? 5.587 11.420 -5.182 1.00 94.56 98 PRO A C 1
ATOM 771 O O . PRO A 1 98 ? 5.874 12.154 -6.124 1.00 94.56 98 PRO A O 1
ATOM 774 N N . SER A 1 99 ? 6.469 10.544 -4.694 1.00 94.88 99 SER A N 1
ATOM 775 C CA . SER A 1 99 ? 7.797 10.375 -5.283 1.00 94.88 99 SER A CA 1
ATOM 776 C C . SER A 1 99 ? 7.783 9.738 -6.669 1.00 94.88 99 SER A C 1
ATOM 778 O O . SER A 1 99 ? 8.762 9.874 -7.398 1.00 94.88 99 SER A O 1
ATOM 780 N N . PHE A 1 100 ? 6.682 9.085 -7.046 1.00 93.94 100 PHE A N 1
ATOM 781 C CA . PHE A 1 100 ? 6.440 8.617 -8.403 1.00 93.94 100 PHE A CA 1
ATOM 782 C C . PHE A 1 100 ? 5.711 9.676 -9.242 1.00 93.94 100 PHE A C 1
ATOM 784 O O . PHE A 1 100 ? 6.149 9.972 -10.353 1.00 93.94 100 PHE A O 1
ATOM 791 N N . THR A 1 101 ? 4.653 10.304 -8.714 1.00 92.62 101 THR A N 1
ATOM 792 C CA . THR A 1 101 ? 3.886 11.316 -9.471 1.00 92.62 101 THR A CA 1
ATOM 793 C C . THR A 1 101 ? 4.663 12.612 -9.731 1.00 92.62 101 THR A C 1
ATOM 795 O O . THR A 1 101 ? 4.389 13.314 -10.707 1.00 92.62 101 THR A O 1
ATOM 798 N N . GLY A 1 102 ? 5.670 12.903 -8.901 1.00 92.50 102 GLY A N 1
ATOM 799 C CA . GLY A 1 102 ? 6.598 14.026 -9.054 1.00 92.50 102 GLY A CA 1
ATOM 800 C C . GLY A 1 102 ? 7.771 13.778 -10.015 1.00 92.50 102 GLY A C 1
ATOM 801 O O . GLY A 1 102 ? 8.607 14.668 -10.199 1.00 92.50 102 GLY A O 1
ATOM 802 N N . LEU A 1 103 ? 7.885 12.596 -10.639 1.00 91.75 103 LEU A N 1
ATOM 803 C CA . LEU A 1 103 ? 8.951 12.318 -11.610 1.00 91.75 103 LEU A CA 1
ATOM 804 C C . LEU A 1 103 ? 8.724 13.091 -12.916 1.00 91.75 103 LEU A C 1
ATOM 806 O O . LEU A 1 103 ? 8.003 12.664 -13.814 1.00 91.75 103 LEU A O 1
ATOM 810 N N . LYS A 1 104 ? 9.424 14.219 -13.060 1.00 90.25 104 LYS A N 1
ATOM 811 C CA . LYS A 1 104 ? 9.322 15.117 -14.228 1.00 90.25 104 LYS A CA 1
ATOM 812 C C . LYS A 1 104 ? 9.834 14.519 -15.538 1.00 90.25 104 LYS A C 1
ATOM 814 O O . LYS A 1 104 ? 9.585 15.072 -16.602 1.00 90.25 104 LYS A O 1
ATOM 819 N N . THR A 1 105 ? 10.590 13.427 -15.475 1.00 90.94 105 THR A N 1
ATOM 820 C CA . THR A 1 105 ? 11.116 12.729 -16.655 1.00 90.94 105 THR A CA 1
ATOM 821 C C . THR A 1 105 ? 10.165 11.677 -17.209 1.00 90.94 105 THR A C 1
ATOM 823 O O . THR A 1 105 ? 10.374 11.208 -18.332 1.00 90.94 105 THR A O 1
ATOM 826 N N . LEU A 1 106 ? 9.107 11.346 -16.464 1.00 90.94 106 LEU A N 1
ATOM 827 C CA . LEU A 1 106 ? 8.147 10.327 -16.842 1.00 90.94 106 LEU A CA 1
ATOM 828 C C . LEU A 1 106 ? 7.330 10.789 -18.048 1.00 90.94 106 LEU A C 1
ATOM 830 O O . LEU A 1 106 ? 6.827 11.910 -18.079 1.00 90.94 106 LEU A O 1
ATOM 834 N N . ILE A 1 107 ? 7.222 9.915 -19.044 1.00 90.69 107 ILE A N 1
ATOM 835 C CA . ILE A 1 107 ? 6.467 10.135 -20.282 1.00 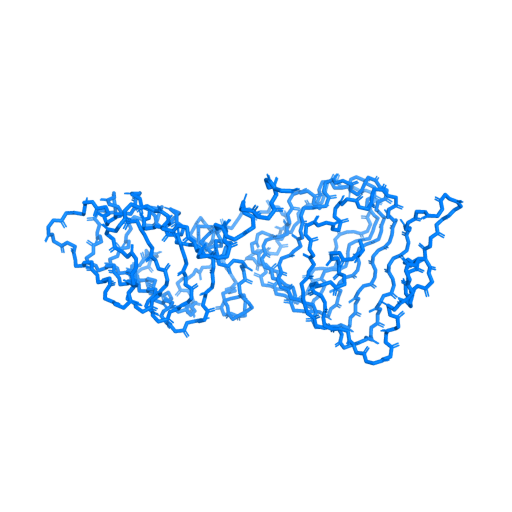90.69 107 ILE A CA 1
ATOM 836 C C . ILE A 1 107 ? 5.244 9.232 -20.322 1.00 90.69 107 ILE A C 1
ATOM 838 O O . ILE A 1 107 ? 4.199 9.661 -20.797 1.00 90.69 107 ILE A O 1
ATOM 842 N N . VAL A 1 108 ? 5.399 7.993 -19.851 1.00 90.88 108 VAL A N 1
ATOM 843 C CA . VAL A 1 108 ? 4.338 6.992 -19.785 1.00 90.88 108 VAL A CA 1
ATOM 844 C C . VAL A 1 108 ? 4.318 6.389 -18.388 1.00 90.88 108 VAL A C 1
ATOM 846 O O . VAL A 1 108 ? 5.304 5.795 -17.946 1.00 90.88 108 VAL A O 1
ATOM 849 N N . ALA A 1 109 ? 3.170 6.507 -17.730 1.00 93.62 109 ALA A N 1
ATOM 850 C CA . ALA A 1 109 ? 2.795 5.685 -16.591 1.00 93.62 109 ALA A CA 1
ATOM 851 C C . ALA A 1 109 ? 1.575 4.860 -17.008 1.00 93.62 109 ALA A C 1
ATOM 853 O O . ALA A 1 109 ? 0.569 5.426 -17.433 1.00 93.62 109 ALA A O 1
ATOM 854 N N . ASN A 1 110 ? 1.657 3.538 -16.930 1.00 95.50 110 ASN A N 1
ATOM 855 C CA . ASN A 1 110 ? 0.513 2.664 -17.166 1.00 95.50 110 ASN A CA 1
ATOM 856 C C . ASN A 1 110 ? 0.260 1.849 -15.900 1.00 95.50 110 ASN A C 1
ATOM 858 O O . ASN A 1 110 ? 1.078 1.008 -15.524 1.00 95.50 110 ASN A O 1
ATOM 862 N N . LEU A 1 111 ? -0.844 2.181 -15.226 1.00 96.25 111 LEU A N 1
ATOM 863 C CA . LEU A 1 111 ? -1.234 1.631 -13.927 1.00 96.25 111 LEU A CA 1
ATOM 864 C C . LEU A 1 111 ? -2.529 0.815 -14.021 1.00 96.25 111 LEU A C 1
ATOM 866 O O . LEU A 1 111 ? -3.096 0.468 -12.989 1.00 96.25 111 LEU A O 1
ATOM 870 N N . ASN A 1 112 ? -3.032 0.558 -15.231 1.00 96.12 112 ASN A N 1
ATOM 871 C CA . ASN A 1 112 ? -4.313 -0.107 -15.440 1.00 96.12 112 ASN A CA 1
ATOM 872 C C . ASN A 1 112 ? -4.405 -1.459 -14.733 1.00 96.12 112 ASN A C 1
ATOM 874 O O . ASN A 1 112 ? -3.411 -2.175 -14.624 1.00 96.12 112 ASN A O 1
ATOM 878 N N . ASN A 1 113 ? -5.626 -1.834 -14.358 1.00 97.31 113 ASN A N 1
ATOM 879 C CA . ASN A 1 113 ? -5.974 -3.183 -13.919 1.00 97.31 113 ASN A CA 1
ATOM 880 C C . ASN A 1 113 ? -5.055 -3.668 -12.787 1.00 97.31 113 ASN A C 1
ATOM 882 O O . ASN A 1 113 ? -4.286 -4.614 -12.941 1.00 97.31 113 ASN A O 1
ATOM 886 N N . ASN A 1 114 ? -5.122 -2.939 -11.676 1.00 98.25 114 ASN A N 1
ATOM 887 C CA . ASN A 1 114 ? -4.426 -3.187 -10.418 1.00 98.25 114 ASN A CA 1
ATOM 888 C C . ASN A 1 114 ? -5.408 -2.909 -9.260 1.00 98.25 114 ASN A C 1
ATOM 890 O O . ASN A 1 114 ? -6.605 -2.727 -9.473 1.00 98.25 114 ASN A O 1
ATOM 894 N N . PHE A 1 115 ? -4.926 -2.856 -8.021 1.00 98.00 115 PHE A N 1
ATOM 895 C CA . PHE A 1 115 ? -5.721 -2.508 -6.841 1.00 98.00 115 PHE A CA 1
ATOM 896 C C . PHE A 1 115 ? -5.200 -1.237 -6.159 1.00 98.00 115 PHE A C 1
ATOM 898 O O . PHE A 1 115 ? -5.218 -1.140 -4.930 1.00 98.00 115 PHE A O 1
ATOM 905 N N . PHE A 1 116 ? -4.710 -0.255 -6.927 1.00 98.12 116 PHE A N 1
ATOM 906 C CA . PHE A 1 116 ? -4.307 1.031 -6.356 1.00 98.12 116 PHE A CA 1
ATOM 907 C C . PHE A 1 116 ? -5.502 1.742 -5.718 1.00 98.12 116 PHE A C 1
ATOM 909 O O . PHE A 1 116 ? -6.627 1.669 -6.214 1.00 98.12 116 PHE A O 1
ATOM 916 N N . GLN A 1 117 ? -5.246 2.425 -4.606 1.00 97.31 117 GLN A N 1
ATOM 917 C CA . GLN A 1 117 ? -6.252 3.078 -3.771 1.00 97.31 117 GLN A CA 1
ATOM 918 C C . GLN A 1 117 ? -5.900 4.549 -3.533 1.00 97.31 117 GLN A C 1
ATOM 920 O O . GLN A 1 117 ? -4.821 5.027 -3.884 1.00 97.31 117 GLN A O 1
ATOM 925 N N . GLY A 1 118 ? -6.812 5.266 -2.878 1.00 97.25 118 GLY A N 1
ATOM 926 C CA . GLY A 1 118 ? -6.640 6.678 -2.554 1.00 97.25 118 GLY A CA 1
ATOM 927 C C . GLY A 1 118 ? -7.032 7.591 -3.716 1.00 97.25 118 GLY A C 1
ATOM 928 O O . GLY A 1 118 ? -7.817 7.183 -4.578 1.00 97.25 118 GLY A O 1
ATOM 929 N N . PRO A 1 119 ? -6.543 8.840 -3.725 1.00 96.00 119 PRO A N 1
ATOM 930 C CA . PRO A 1 119 ? -6.832 9.785 -4.795 1.00 96.00 119 PRO A CA 1
ATOM 931 C C . PRO A 1 119 ? -6.333 9.261 -6.141 1.00 96.00 119 PRO A C 1
ATOM 933 O O . PRO A 1 119 ? -5.214 8.747 -6.222 1.00 96.00 119 PRO A O 1
ATOM 936 N N . THR A 1 120 ? -7.109 9.456 -7.213 1.00 94.69 120 THR A N 1
ATOM 937 C CA . THR A 1 120 ? -6.572 9.277 -8.570 1.00 94.69 120 THR A CA 1
ATOM 938 C C . THR A 1 120 ? -5.322 10.154 -8.721 1.00 94.69 120 THR A C 1
ATOM 940 O O . THR A 1 120 ? -5.390 11.356 -8.437 1.00 94.69 120 THR A O 1
ATOM 943 N N . PRO A 1 121 ? -4.165 9.600 -9.126 1.00 93.44 121 PRO A N 1
ATOM 944 C CA . PRO A 1 121 ? -2.903 10.326 -9.074 1.00 93.44 121 PRO A CA 1
ATOM 945 C C . PRO A 1 121 ? -2.869 11.490 -10.068 1.00 93.44 121 PRO A C 1
ATOM 947 O O . PRO A 1 121 ? -3.142 11.323 -11.256 1.00 93.44 121 PRO A O 1
ATOM 950 N N . LEU A 1 122 ? -2.465 12.667 -9.587 1.00 91.12 122 LEU A N 1
ATOM 951 C CA . LEU A 1 122 ? -2.128 13.815 -10.426 1.00 91.12 122 LEU A CA 1
ATOM 952 C C . LEU A 1 122 ? -0.614 13.849 -10.636 1.00 91.12 122 LEU A C 1
ATOM 954 O O . LEU A 1 122 ? 0.145 13.984 -9.677 1.00 91.12 122 LEU A O 1
ATOM 958 N N . PHE A 1 123 ? -0.184 13.733 -11.887 1.00 89.88 123 PHE A N 1
ATOM 959 C CA . PHE A 1 123 ? 1.226 13.806 -12.250 1.00 89.88 123 PHE A CA 1
ATOM 960 C C . PHE A 1 123 ? 1.604 15.237 -12.619 1.00 89.88 123 PHE A C 1
ATOM 962 O O . PHE A 1 123 ? 0.870 15.919 -13.331 1.00 89.88 123 PHE A O 1
ATOM 969 N N . GLU A 1 124 ? 2.768 15.688 -12.154 1.00 84.94 124 GLU A N 1
ATOM 970 C CA . GLU A 1 124 ? 3.211 17.076 -12.350 1.00 84.94 124 GLU A CA 1
ATOM 971 C C . GLU A 1 124 ? 3.665 17.386 -13.791 1.00 84.94 124 GLU A C 1
ATOM 973 O O . GLU A 1 124 ? 3.956 18.539 -14.110 1.00 84.94 124 GLU A O 1
ATOM 978 N N . ASN A 1 125 ? 3.754 16.383 -14.670 1.00 74.06 125 ASN A N 1
ATOM 979 C CA . ASN A 1 125 ? 4.228 16.557 -16.042 1.00 74.06 125 ASN A CA 1
ATOM 980 C C . ASN A 1 125 ? 3.065 16.811 -17.018 1.00 74.06 125 ASN A C 1
ATOM 982 O O . ASN A 1 125 ? 2.302 15.899 -17.327 1.00 74.06 125 ASN A O 1
ATOM 986 N N . SER A 1 126 ? 2.959 18.042 -17.529 1.00 54.38 126 SER A N 1
ATOM 987 C CA . SER A 1 126 ? 1.894 18.479 -18.444 1.00 54.38 126 SER A CA 1
ATOM 988 C C . SER A 1 126 ? 2.056 18.019 -19.897 1.00 54.38 126 SER A C 1
ATOM 990 O O . SER A 1 126 ? 1.086 18.074 -20.649 1.00 54.38 126 SER A O 1
ATOM 992 N N . ASP A 1 127 ? 3.258 17.588 -20.299 1.00 59.62 127 ASP A N 1
ATOM 993 C CA . ASP A 1 127 ? 3.586 17.242 -21.695 1.00 59.62 127 ASP A CA 1
ATOM 994 C C . ASP A 1 127 ? 3.639 15.721 -21.937 1.00 59.62 127 ASP A C 1
ATOM 996 O O . ASP A 1 127 ? 3.907 15.256 -23.048 1.00 59.62 127 ASP A O 1
ATOM 1000 N N . ALA A 1 128 ? 3.410 14.932 -20.888 1.00 53.16 128 ALA A N 1
ATOM 1001 C CA . ALA A 1 128 ? 3.516 13.484 -20.896 1.00 53.16 128 ALA A CA 1
ATOM 1002 C C . ALA A 1 128 ? 2.139 12.814 -21.044 1.00 53.16 128 ALA A C 1
ATOM 1004 O O . ALA A 1 128 ? 1.122 13.302 -20.556 1.00 53.16 128 ALA A O 1
ATOM 1005 N N . PHE A 1 129 ? 2.105 11.655 -21.701 1.00 64.56 129 PHE A N 1
ATOM 1006 C CA . PHE A 1 129 ? 0.909 10.819 -21.780 1.00 64.56 129 PHE A CA 1
ATOM 1007 C C . PHE A 1 129 ? 0.768 10.027 -20.467 1.00 64.56 129 PHE A C 1
ATOM 1009 O O . PHE A 1 129 ? 1.391 8.980 -20.289 1.00 64.56 129 PHE A O 1
ATOM 1016 N N . VAL A 1 130 ? 0.006 10.562 -19.507 1.00 61.56 130 VAL A N 1
ATOM 1017 C CA . VAL A 1 130 ? 0.007 10.100 -18.105 1.00 61.56 130 VAL A CA 1
ATOM 1018 C C . VAL A 1 130 ? -1.402 10.155 -17.480 1.00 61.56 130 VAL A C 1
ATOM 1020 O O . VAL A 1 130 ? -2.033 11.204 -17.577 1.00 61.56 130 VAL A O 1
ATOM 1023 N N . PRO A 1 131 ? -1.876 9.128 -16.735 1.00 65.69 131 PRO A N 1
ATOM 1024 C CA . PRO A 1 131 ? -1.827 7.686 -16.984 1.00 65.69 131 PRO A CA 1
ATOM 1025 C C . PRO A 1 131 ? -3.215 7.130 -17.346 1.00 65.69 131 PRO A C 1
ATOM 1027 O O . PRO A 1 131 ? -4.257 7.610 -16.899 1.00 65.69 131 PRO A O 1
ATOM 1030 N N . ILE A 1 132 ? -3.208 6.017 -18.075 1.00 74.25 132 ILE A N 1
ATOM 1031 C CA . ILE A 1 132 ? -4.348 5.103 -18.112 1.00 74.25 132 ILE A CA 1
ATOM 1032 C C . ILE A 1 132 ? -4.357 4.406 -16.738 1.00 74.25 132 ILE A C 1
ATOM 1034 O O . ILE A 1 132 ? -3.431 3.663 -16.402 1.00 74.25 132 ILE A O 1
ATOM 1038 N N . VAL A 1 133 ? -5.332 4.768 -15.903 1.00 86.38 133 VAL A N 1
ATOM 1039 C CA . VAL A 1 133 ? -5.481 4.339 -14.496 1.00 86.38 133 VAL A CA 1
ATOM 1040 C C . VAL A 1 133 ? -6.728 3.474 -14.277 1.00 86.38 133 VAL A C 1
ATOM 1042 O O . VAL A 1 133 ? -7.122 3.208 -13.142 1.00 86.38 133 VAL A O 1
ATOM 1045 N N . ASN A 1 134 ? -7.366 3.047 -15.363 1.00 91.31 134 ASN A N 1
ATOM 1046 C CA . ASN A 1 134 ? -8.634 2.331 -15.345 1.00 91.31 134 ASN A CA 1
ATOM 1047 C C . ASN A 1 134 ? -8.488 0.963 -14.669 1.00 91.31 134 ASN A C 1
ATOM 1049 O O . ASN A 1 134 ? -7.435 0.336 -14.741 1.00 91.31 134 ASN A O 1
ATOM 1053 N N . GLY A 1 135 ? -9.561 0.484 -14.039 1.00 94.06 135 GLY A N 1
ATOM 1054 C CA . GLY A 1 135 ? -9.552 -0.821 -13.374 1.00 94.06 135 GLY A CA 1
ATOM 1055 C C . GLY A 1 135 ? -8.742 -0.842 -12.074 1.00 94.06 135 GLY A C 1
ATOM 1056 O O . GLY A 1 135 ? -8.106 -1.845 -11.788 1.00 94.06 135 GLY A O 1
ATOM 1057 N N . ASN A 1 136 ? -8.746 0.264 -11.324 1.00 96.44 136 ASN A N 1
ATOM 1058 C CA . ASN A 1 136 ? -8.200 0.379 -9.967 1.00 96.44 136 ASN A CA 1
ATOM 1059 C C . ASN A 1 136 ? -9.304 0.735 -8.960 1.00 96.44 136 ASN A C 1
ATOM 1061 O O . ASN A 1 136 ? -10.443 0.999 -9.345 1.00 96.44 136 ASN A O 1
ATOM 1065 N N . SER A 1 137 ? -8.945 0.811 -7.679 1.00 95.69 137 SER A N 1
ATOM 1066 C CA . SER A 1 137 ? -9.831 1.138 -6.554 1.00 95.69 137 SER A CA 1
ATOM 1067 C C . SER A 1 137 ? -9.657 2.586 -6.062 1.00 95.69 137 SER A C 1
ATOM 1069 O O . SER A 1 137 ? -9.780 2.854 -4.863 1.00 95.69 137 SER A O 1
ATOM 1071 N N . PHE A 1 138 ? -9.346 3.532 -6.957 1.00 96.38 138 PHE A N 1
ATOM 1072 C CA . PHE A 1 138 ? -9.267 4.950 -6.592 1.00 96.38 138 PHE A CA 1
ATOM 1073 C C . PHE A 1 138 ? -10.611 5.451 -6.053 1.00 96.38 138 PHE A C 1
ATOM 1075 O O . PHE A 1 138 ? -11.680 5.016 -6.479 1.00 96.38 138 PHE A O 1
ATOM 1082 N N . CYS A 1 139 ? -10.562 6.372 -5.093 1.00 96.62 139 CYS A N 1
ATOM 1083 C CA . CYS A 1 139 ? -11.768 6.852 -4.423 1.00 96.62 139 CYS A CA 1
ATOM 1084 C C . CYS A 1 139 ? -12.613 7.767 -5.329 1.00 96.62 139 CYS A C 1
ATOM 1086 O O . CYS A 1 139 ? -13.838 7.752 -5.244 1.00 96.62 139 CYS A O 1
ATOM 1088 N N . LEU A 1 140 ? -11.969 8.555 -6.196 1.00 95.50 140 LEU A N 1
ATOM 1089 C CA . LEU A 1 140 ? -12.601 9.538 -7.080 1.00 95.50 140 LEU A CA 1
ATOM 1090 C C . LEU A 1 140 ? -11.888 9.573 -8.430 1.00 95.50 140 LEU A C 1
ATOM 1092 O O . LEU A 1 140 ? -10.660 9.570 -8.462 1.00 95.50 140 LEU A O 1
ATOM 1096 N N . ASP A 1 141 ? -12.640 9.709 -9.524 1.00 91.19 141 ASP A N 1
ATOM 1097 C CA . ASP A 1 141 ? -12.084 9.709 -10.889 1.00 91.19 141 ASP A CA 1
ATOM 1098 C C . ASP A 1 141 ? -11.264 10.967 -11.218 1.00 91.19 141 ASP A C 1
ATOM 1100 O O . ASP A 1 141 ? -10.374 10.933 -12.064 1.00 91.19 141 ASP A O 1
ATOM 1104 N N . THR A 1 142 ? -11.558 12.096 -10.566 1.00 91.75 142 THR A N 1
ATOM 1105 C CA . THR A 1 142 ? -10.889 13.376 -10.836 1.00 91.75 142 THR A CA 1
ATOM 1106 C C . THR A 1 142 ? -9.471 13.383 -10.247 1.00 91.75 142 THR A C 1
ATOM 1108 O O . THR A 1 142 ? -9.335 13.406 -9.017 1.00 91.75 142 THR A O 1
ATOM 1111 N N . PRO A 1 143 ? -8.406 13.446 -11.075 1.00 92.19 143 PRO A N 1
ATOM 1112 C CA . PRO A 1 143 ? -7.030 13.394 -10.588 1.00 92.19 143 PRO A CA 1
ATOM 1113 C C . PRO A 1 143 ? -6.708 14.488 -9.566 1.00 92.19 143 PRO A C 1
ATOM 1115 O O . PRO A 1 143 ? -7.079 15.649 -9.739 1.00 92.19 143 PRO A O 1
ATOM 1118 N N . GLY A 1 144 ? -5.997 14.116 -8.501 1.00 91.00 144 GLY A N 1
ATOM 1119 C CA . GLY A 1 144 ? -5.545 15.025 -7.445 1.00 91.00 144 GLY A CA 1
ATOM 1120 C C . GLY A 1 144 ? -6.636 15.492 -6.480 1.00 91.00 144 GLY A C 1
ATOM 1121 O O . GLY A 1 144 ? -6.335 16.261 -5.570 1.00 91.00 144 GLY A O 1
ATOM 1122 N N . THR A 1 145 ? -7.884 15.042 -6.646 1.00 95.56 145 THR A N 1
ATOM 1123 C CA . THR A 1 145 ? -8.955 15.354 -5.691 1.00 95.56 145 THR A CA 1
ATOM 1124 C C . THR A 1 145 ? -8.777 14.497 -4.436 1.00 95.56 145 THR A C 1
ATOM 1126 O O . THR A 1 145 ? -8.748 13.273 -4.568 1.00 95.56 145 THR A O 1
ATOM 1129 N N . PRO A 1 146 ? -8.665 15.097 -3.234 1.00 97.00 146 PRO A N 1
ATOM 1130 C CA . PRO A 1 146 ? -8.572 14.342 -1.986 1.00 97.00 146 PRO A CA 1
ATOM 1131 C C . PRO A 1 146 ? -9.777 13.420 -1.785 1.00 97.00 146 PRO A C 1
ATOM 1133 O O . PRO A 1 146 ? -10.888 13.745 -2.216 1.00 97.00 146 PRO A O 1
ATOM 1136 N N . CYS A 1 147 ? -9.564 12.291 -1.111 1.00 98.12 147 CYS A N 1
ATOM 1137 C CA . CYS A 1 147 ? -10.663 11.394 -0.767 1.00 98.12 147 CYS A CA 1
ATOM 1138 C C . CYS A 1 147 ? -11.461 11.948 0.422 1.00 98.12 147 CYS A C 1
ATOM 1140 O O . CYS A 1 147 ? -11.115 12.959 1.037 1.00 98.12 147 CYS A O 1
ATOM 1142 N N . ASP A 1 148 ? -12.530 11.248 0.797 1.00 98.25 148 ASP A N 1
ATOM 1143 C CA . ASP A 1 148 ? -13.129 11.416 2.115 1.00 98.25 148 ASP A CA 1
ATOM 1144 C C . ASP A 1 148 ? -12.053 11.209 3.209 1.00 98.25 148 ASP A C 1
ATOM 1146 O O . ASP A 1 148 ? -11.303 10.227 3.158 1.00 98.25 148 ASP A O 1
ATOM 1150 N N . PRO A 1 149 ? -11.957 12.086 4.226 1.00 98.44 149 PRO A N 1
ATOM 1151 C CA . PRO A 1 149 ? -10.942 11.971 5.276 1.00 98.44 149 PRO A CA 1
ATOM 1152 C C . PRO A 1 149 ? -10.937 10.627 6.023 1.00 98.44 149 PRO A C 1
ATOM 1154 O O . PRO A 1 149 ? -9.894 10.199 6.532 1.00 98.44 149 PRO A O 1
ATOM 1157 N N . ARG A 1 150 ? -12.085 9.937 6.097 1.00 98.56 150 ARG A N 1
ATOM 1158 C CA . ARG A 1 150 ? -12.200 8.595 6.688 1.00 98.56 150 ARG A CA 1
ATOM 1159 C C . ARG A 1 150 ? -11.508 7.556 5.806 1.00 98.56 150 ARG A C 1
ATOM 1161 O O . ARG A 1 150 ? -10.793 6.711 6.340 1.00 98.56 150 ARG A O 1
ATOM 1168 N N . VAL A 1 151 ? -11.657 7.658 4.480 1.00 98.62 151 VAL A N 1
ATOM 1169 C CA . VAL A 1 151 ? -10.920 6.835 3.504 1.00 98.62 151 VAL A CA 1
ATOM 1170 C C . VAL A 1 151 ? -9.420 7.056 3.662 1.00 98.62 151 VAL A C 1
ATOM 1172 O O . VAL A 1 151 ? -8.685 6.092 3.848 1.00 98.62 151 VAL A O 1
ATOM 1175 N N . GLU A 1 152 ? -8.955 8.308 3.676 1.00 98.44 152 GLU A N 1
ATOM 1176 C CA . GLU A 1 152 ? -7.520 8.609 3.820 1.00 98.44 152 GLU A CA 1
ATOM 1177 C C . GLU A 1 152 ? -6.948 8.076 5.140 1.00 98.44 152 GLU A C 1
ATOM 1179 O O . GLU A 1 152 ? -5.854 7.510 5.180 1.00 98.44 152 GLU A O 1
ATOM 1184 N N . THR A 1 153 ? -7.713 8.198 6.226 1.00 98.69 153 THR A N 1
ATOM 1185 C CA . THR A 1 153 ? -7.323 7.675 7.540 1.00 98.69 153 THR A CA 1
ATOM 1186 C C . THR A 1 153 ? -7.223 6.150 7.537 1.00 98.69 153 THR A C 1
ATOM 1188 O O . THR A 1 153 ? -6.247 5.602 8.050 1.00 98.69 153 THR A O 1
ATOM 1191 N N . LEU A 1 154 ? -8.195 5.454 6.942 1.00 98.75 154 LEU A N 1
ATOM 1192 C CA . LEU A 1 154 ? -8.179 3.994 6.826 1.00 98.75 154 LEU A CA 1
ATOM 1193 C C . LEU A 1 154 ? -7.047 3.509 5.912 1.00 98.75 154 LEU A C 1
ATOM 1195 O O . LEU A 1 154 ? -6.373 2.540 6.253 1.00 98.75 154 LEU A O 1
ATOM 1199 N N . LEU A 1 155 ? -6.758 4.206 4.813 1.00 98.56 155 LEU A N 1
ATOM 1200 C CA . LEU A 1 155 ? -5.615 3.885 3.953 1.00 98.56 155 LEU A CA 1
ATOM 1201 C C . LEU A 1 155 ? -4.273 4.107 4.669 1.00 98.56 155 LEU A C 1
ATOM 1203 O O . LEU A 1 155 ? -3.385 3.269 4.550 1.00 98.56 155 LEU A O 1
ATOM 1207 N N . SER A 1 156 ? -4.147 5.148 5.498 1.00 98.44 156 SER A N 1
ATOM 1208 C CA . SER A 1 156 ? -2.988 5.338 6.390 1.00 98.44 156 SER A CA 1
ATOM 1209 C C . SER A 1 156 ? -2.836 4.207 7.420 1.00 98.44 156 SER A C 1
ATOM 1211 O O . SER A 1 156 ? -1.721 3.865 7.820 1.00 98.44 156 SER A O 1
ATOM 1213 N N . ILE A 1 157 ? -3.942 3.615 7.870 1.00 98.75 157 ILE A N 1
ATOM 1214 C CA . ILE A 1 157 ? -3.908 2.422 8.7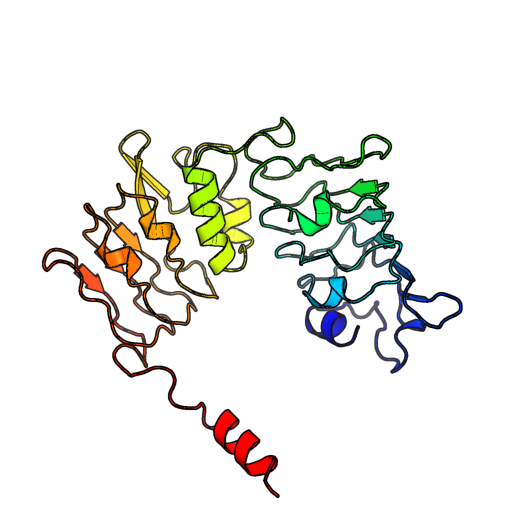21 1.00 98.75 157 ILE A CA 1
ATOM 1215 C C . ILE A 1 157 ? -3.435 1.212 7.901 1.00 98.75 157 ILE A C 1
ATOM 1217 O O . ILE A 1 157 ? -2.535 0.501 8.345 1.00 98.75 157 ILE A O 1
ATOM 1221 N N . ALA A 1 158 ? -3.978 1.009 6.696 1.00 98.56 158 ALA A N 1
ATOM 1222 C CA . ALA A 1 158 ? -3.579 -0.078 5.800 1.00 98.56 158 ALA A CA 1
ATOM 1223 C C . ALA A 1 158 ? -2.099 -0.004 5.389 1.00 98.56 158 ALA A C 1
ATOM 1225 O O . ALA A 1 158 ? -1.456 -1.045 5.249 1.00 98.56 158 ALA A O 1
ATOM 1226 N N . GLU A 1 159 ? -1.532 1.198 5.268 1.00 98.50 159 GLU A N 1
ATOM 1227 C CA . GLU A 1 159 ? -0.099 1.417 5.045 1.00 98.50 159 GLU A CA 1
ATOM 1228 C C . GLU A 1 159 ? 0.760 0.744 6.122 1.00 98.50 159 GLU A C 1
ATOM 1230 O O . GLU A 1 159 ? 1.756 0.095 5.807 1.00 98.50 159 GLU A O 1
ATOM 1235 N N . SER A 1 160 ? 0.342 0.822 7.392 1.00 98.44 160 SER A N 1
ATOM 1236 C CA . SER A 1 160 ? 1.065 0.201 8.516 1.00 98.44 160 SER A CA 1
ATOM 1237 C C . SER A 1 160 ? 1.036 -1.332 8.468 1.00 98.44 160 SER A C 1
ATOM 1239 O O . SER A 1 160 ? 1.848 -1.982 9.127 1.00 98.44 160 SER A O 1
ATOM 1241 N N . PHE A 1 161 ? 0.136 -1.900 7.658 1.00 98.06 161 PHE A N 1
ATOM 1242 C CA . PHE A 1 161 ? 0.049 -3.328 7.355 1.00 98.06 161 PHE A CA 1
ATOM 1243 C C . PHE A 1 161 ? 0.681 -3.702 6.005 1.00 98.06 161 PHE A C 1
ATOM 1245 O O . PHE A 1 161 ? 0.600 -4.857 5.589 1.00 98.06 161 PHE A O 1
ATOM 1252 N N . GLY A 1 162 ? 1.293 -2.740 5.304 1.00 97.25 162 GLY A N 1
ATOM 1253 C CA . GLY A 1 162 ? 1.908 -2.944 3.992 1.00 97.25 162 GLY A CA 1
ATOM 1254 C C . GLY A 1 162 ? 0.915 -3.020 2.829 1.00 97.25 162 GLY A C 1
ATOM 1255 O O . GLY A 1 162 ? 1.234 -3.634 1.815 1.00 97.25 162 GLY A O 1
ATOM 1256 N N . TYR A 1 163 ? -0.275 -2.423 2.966 1.00 97.88 163 TYR A N 1
ATOM 1257 C CA . TYR A 1 163 ? -1.351 -2.453 1.964 1.00 97.88 163 TYR A CA 1
ATOM 1258 C C . TYR A 1 163 ? -1.698 -3.876 1.488 1.00 97.88 163 TYR A C 1
ATOM 1260 O O . TYR A 1 163 ? -1.543 -4.201 0.306 1.00 97.88 163 TYR A O 1
ATOM 1268 N N . PRO A 1 164 ? -2.166 -4.757 2.386 1.00 96.94 164 PRO A N 1
ATOM 1269 C CA . PRO A 1 164 ? -2.473 -6.138 2.031 1.00 96.94 164 PRO A CA 1
ATOM 1270 C C . PRO A 1 164 ? -3.552 -6.205 0.940 1.00 96.94 164 PRO A C 1
ATOM 1272 O O . PRO A 1 164 ? -4.595 -5.554 1.039 1.00 96.94 164 PRO A O 1
ATOM 1275 N N . VAL A 1 165 ? -3.330 -7.054 -0.070 1.00 96.50 165 VAL A N 1
ATOM 1276 C CA . VAL A 1 165 ? -4.222 -7.232 -1.236 1.00 96.50 165 VAL A CA 1
ATOM 1277 C C . VAL A 1 165 ? -5.667 -7.508 -0.817 1.00 96.50 165 VAL A C 1
ATOM 1279 O O . VAL A 1 165 ? -6.593 -6.937 -1.385 1.00 96.50 165 VAL A O 1
ATOM 1282 N N . LYS A 1 166 ? -5.876 -8.295 0.246 1.00 95.56 166 LYS A N 1
ATOM 1283 C CA . LYS A 1 166 ? -7.211 -8.600 0.786 1.00 95.56 166 LYS A CA 1
ATOM 1284 C C . LYS A 1 166 ? -7.999 -7.347 1.190 1.00 95.56 166 LYS A C 1
ATOM 1286 O O . LYS A 1 166 ? -9.209 -7.317 0.991 1.00 95.56 166 LYS A O 1
ATOM 1291 N N . LEU A 1 167 ? -7.335 -6.328 1.745 1.00 96.56 167 LEU A N 1
ATOM 1292 C CA . LEU A 1 167 ? -7.985 -5.047 2.037 1.00 96.56 167 LEU A CA 1
ATOM 1293 C C . LEU A 1 167 ? -8.177 -4.236 0.759 1.00 96.56 167 LEU A C 1
ATOM 1295 O O . LEU A 1 167 ? -9.262 -3.710 0.546 1.00 96.56 167 LEU A O 1
ATOM 1299 N N . ALA A 1 168 ? -7.175 -4.189 -0.120 1.00 96.88 168 ALA A N 1
ATOM 1300 C CA . ALA A 1 168 ? -7.254 -3.432 -1.370 1.00 96.88 168 ALA A CA 1
ATOM 1301 C C . ALA A 1 168 ? -8.404 -3.885 -2.292 1.00 96.88 168 ALA A C 1
ATOM 1303 O O . ALA A 1 168 ? -9.059 -3.060 -2.928 1.00 96.88 168 ALA A O 1
ATOM 1304 N N . MET A 1 169 ? -8.699 -5.188 -2.308 1.00 94.56 169 MET A N 1
ATOM 1305 C CA . MET A 1 169 ? -9.835 -5.770 -3.032 1.00 94.56 169 MET A CA 1
ATOM 1306 C C . MET A 1 169 ? -11.196 -5.473 -2.387 1.00 94.56 169 MET A C 1
ATOM 1308 O O . MET A 1 169 ? -12.215 -5.525 -3.068 1.00 94.56 169 MET A O 1
ATOM 1312 N N . ALA A 1 170 ? -11.231 -5.226 -1.076 1.00 95.44 170 ALA A N 1
ATOM 1313 C CA . ALA A 1 170 ? -12.469 -5.078 -0.311 1.00 95.44 170 ALA A CA 1
ATOM 1314 C C . ALA A 1 170 ? -12.814 -3.621 0.032 1.00 95.44 170 ALA A C 1
ATOM 1316 O O . ALA A 1 170 ? -13.924 -3.345 0.489 1.00 9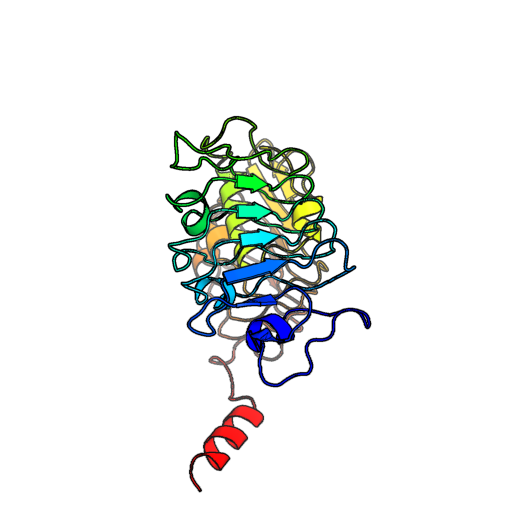5.44 170 ALA A O 1
ATOM 1317 N N . TRP A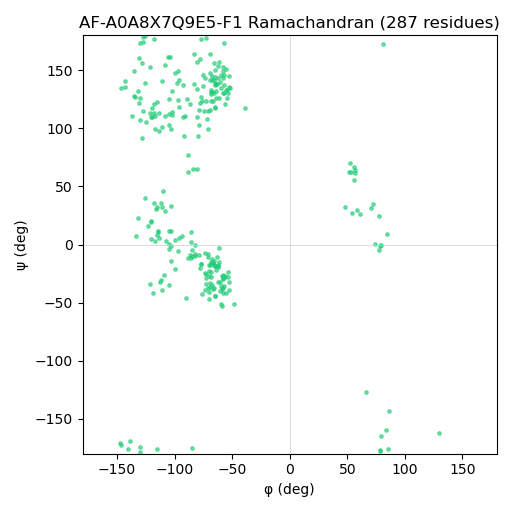 1 171 ? -11.859 -2.706 -0.125 1.00 96.56 171 TRP A N 1
ATOM 1318 C CA . TRP A 1 171 ? -11.984 -1.287 0.188 1.00 96.56 171 TRP A CA 1
ATOM 1319 C C . TRP A 1 171 ? -11.903 -0.476 -1.106 1.00 96.56 171 TRP A C 1
ATOM 1321 O O . TRP A 1 171 ? -10.815 -0.196 -1.617 1.00 96.56 171 TRP A O 1
ATOM 1331 N N . SER A 1 172 ? -13.067 -0.106 -1.634 1.00 94.50 172 SER A N 1
ATOM 1332 C CA . SER A 1 172 ? -13.218 0.623 -2.896 1.00 94.50 172 SER A CA 1
ATOM 1333 C C . SER A 1 172 ? -14.233 1.757 -2.776 1.00 94.50 172 SER A C 1
ATOM 1335 O O . SER A 1 172 ? -15.215 1.633 -2.046 1.00 94.50 172 SER A O 1
ATOM 1337 N N . GLY A 1 173 ? -14.042 2.832 -3.540 1.00 96.12 173 GLY A N 1
ATOM 1338 C CA . GLY A 1 173 ? -14.925 4.000 -3.519 1.00 96.12 173 GLY A CA 1
ATOM 1339 C C . GLY A 1 173 ? -14.567 5.017 -2.431 1.00 96.12 173 GLY A C 1
ATOM 1340 O O . GLY A 1 173 ? -13.553 4.890 -1.745 1.00 96.12 173 GLY A O 1
ATOM 1341 N N . ASN A 1 174 ? -15.389 6.064 -2.307 1.00 97.75 174 ASN A N 1
ATOM 1342 C CA . ASN A 1 174 ? -15.102 7.225 -1.454 1.00 97.75 174 ASN A CA 1
ATOM 1343 C C . ASN A 1 174 ? -15.880 7.260 -0.126 1.00 97.75 174 ASN A C 1
ATOM 1345 O O . ASN A 1 174 ? -15.905 8.295 0.532 1.00 97.75 174 ASN A O 1
ATOM 1349 N N . ASP A 1 175 ? -16.541 6.171 0.264 1.00 98.00 175 ASP A N 1
ATOM 1350 C CA . ASP A 1 175 ? -17.249 6.084 1.543 1.00 98.00 175 ASP A CA 1
ATOM 1351 C C . ASP A 1 175 ? -16.984 4.723 2.200 1.00 98.00 175 ASP A C 1
ATOM 1353 O O . ASP A 1 175 ? -17.472 3.706 1.710 1.00 98.00 175 ASP A O 1
ATOM 1357 N N . PRO A 1 176 ? -16.239 4.665 3.319 1.00 97.75 176 PRO A N 1
ATOM 1358 C CA . PRO A 1 176 ? -15.942 3.398 3.974 1.00 97.75 176 PRO A CA 1
ATOM 1359 C C . PRO A 1 176 ? -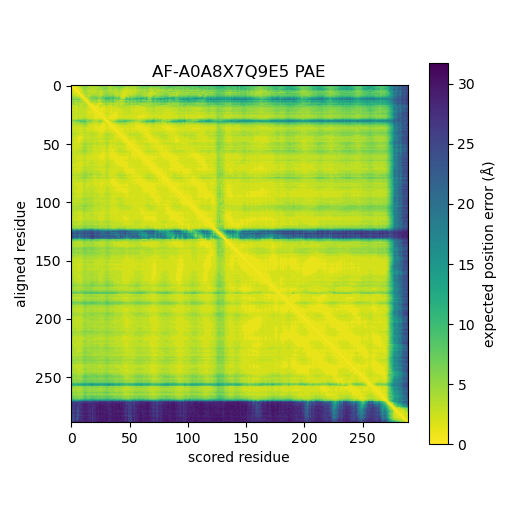17.169 2.781 4.658 1.00 97.75 176 PRO A C 1
ATOM 1361 O O . PRO A 1 176 ? -17.123 1.631 5.086 1.00 97.75 176 PRO A O 1
ATOM 1364 N N . CYS A 1 177 ? -18.273 3.523 4.775 1.00 97.62 177 CYS A N 1
ATOM 1365 C CA . CYS A 1 177 ? -19.535 2.996 5.280 1.00 97.62 177 CYS A CA 1
ATOM 1366 C C . CYS A 1 177 ? -20.345 2.249 4.207 1.00 97.62 177 CYS A C 1
ATOM 1368 O O . CYS A 1 177 ? -21.324 1.583 4.550 1.00 97.62 177 CYS A O 1
ATOM 1370 N N . ASP A 1 178 ? -19.922 2.299 2.939 1.00 95.69 178 ASP A N 1
ATOM 1371 C CA . ASP A 1 178 ? -20.517 1.534 1.842 1.00 95.69 178 ASP A CA 1
ATOM 1372 C C . ASP A 1 178 ? -19.927 0.114 1.781 1.00 95.69 178 ASP A C 1
ATOM 1374 O O . ASP A 1 178 ? -19.213 -0.274 0.858 1.00 95.69 178 ASP A O 1
ATOM 1378 N N . LEU A 1 179 ? -20.197 -0.663 2.837 1.00 92.38 179 LEU A N 1
ATOM 1379 C CA . LEU A 1 179 ? -19.893 -2.098 2.943 1.00 92.38 179 LEU A CA 1
ATOM 1380 C C . LEU A 1 179 ? -18.404 -2.485 2.845 1.00 92.38 179 LEU A C 1
ATOM 1382 O O . LEU A 1 179 ? -18.093 -3.630 2.504 1.00 92.38 179 LEU A O 1
ATOM 1386 N N . TRP A 1 180 ? -17.474 -1.592 3.199 1.00 97.69 180 TRP A N 1
ATOM 1387 C CA . TRP A 1 180 ? -16.065 -1.978 3.313 1.00 97.69 180 TRP A CA 1
ATOM 1388 C C . TRP A 1 180 ? -15.893 -3.106 4.328 1.00 97.69 180 TRP A C 1
ATOM 1390 O O . TRP A 1 180 ? -16.364 -3.031 5.467 1.00 97.69 180 TRP A O 1
ATOM 1400 N N . ALA A 1 181 ? -15.181 -4.160 3.927 1.00 97.81 181 ALA A N 1
ATOM 1401 C CA . ALA A 1 181 ? -14.967 -5.307 4.797 1.00 97.81 181 ALA A CA 1
ATOM 1402 C C . ALA A 1 181 ? -14.298 -4.885 6.113 1.00 97.81 181 ALA A C 1
ATOM 1404 O O . ALA A 1 181 ? -13.285 -4.182 6.119 1.00 97.81 181 ALA A O 1
ATOM 1405 N N . GLY A 1 182 ? -14.875 -5.337 7.227 1.00 98.06 182 GLY A N 1
ATOM 1406 C CA . GLY A 1 182 ? -14.382 -5.028 8.565 1.00 98.06 182 GLY A CA 1
ATOM 1407 C C . GLY A 1 182 ? -14.751 -3.638 9.084 1.00 98.06 182 GLY A C 1
ATOM 1408 O O . GLY A 1 182 ? -14.423 -3.337 10.226 1.00 98.06 182 GLY A O 1
ATOM 1409 N N . ILE A 1 183 ? -15.445 -2.799 8.312 1.00 98.62 183 ILE A N 1
ATOM 1410 C CA . ILE A 1 183 ? -15.875 -1.468 8.750 1.00 98.62 183 ILE A CA 1
ATOM 1411 C C . ILE A 1 183 ? -17.359 -1.505 9.122 1.00 98.62 183 ILE A C 1
ATOM 1413 O O . ILE A 1 183 ? -18.192 -2.039 8.395 1.00 98.62 183 ILE A O 1
ATOM 1417 N N . THR A 1 184 ? -17.713 -0.950 10.280 1.00 98.56 184 THR A N 1
ATOM 1418 C CA . THR A 1 184 ? -19.112 -0.684 10.650 1.00 98.56 184 THR A CA 1
ATOM 1419 C C . THR A 1 184 ? -19.263 0.777 11.018 1.00 98.56 184 THR A C 1
ATOM 1421 O O . THR A 1 184 ? -18.413 1.336 11.718 1.00 98.56 184 THR A O 1
ATOM 1424 N N . CYS A 1 185 ? -20.362 1.374 10.567 1.00 98.50 185 CYS A N 1
ATOM 1425 C CA . CYS A 1 185 ? -20.675 2.766 10.831 1.00 98.50 185 CYS A CA 1
ATOM 1426 C C . CYS A 1 185 ? -22.006 2.943 11.561 1.00 98.50 185 CYS A C 1
ATOM 1428 O O . CYS A 1 185 ? -22.935 2.149 11.408 1.00 98.50 185 CYS A O 1
ATOM 1430 N N . SER A 1 186 ? -22.108 4.038 12.311 1.00 98.00 186 SER A N 1
ATOM 1431 C CA . SER A 1 186 ? -23.370 4.599 12.791 1.00 98.00 186 SER A CA 1
ATOM 1432 C C . SER A 1 186 ? -23.617 5.917 12.061 1.00 98.00 186 SER A C 1
ATOM 1434 O O . SER A 1 186 ? -23.013 6.938 12.382 1.00 98.00 186 SER A O 1
ATOM 1436 N N . GLY A 1 187 ? -24.479 5.902 11.042 1.00 96.06 187 GLY A N 1
ATOM 1437 C CA . GLY A 1 187 ? -24.538 7.009 10.084 1.00 96.06 187 GLY A CA 1
ATOM 1438 C C . GLY A 1 187 ? -23.239 7.076 9.275 1.00 96.06 187 GLY A C 1
ATOM 1439 O O . GLY A 1 187 ? -22.824 6.065 8.718 1.00 96.06 187 GLY A O 1
ATOM 1440 N N . SER A 1 188 ? -22.591 8.242 9.232 1.00 95.62 188 SER A N 1
ATOM 1441 C CA . SER A 1 188 ? -21.286 8.443 8.577 1.00 95.62 188 SER A CA 1
ATOM 1442 C C . SER A 1 188 ? -20.085 8.092 9.459 1.00 95.62 188 SER A C 1
ATOM 1444 O O . SER A 1 188 ? -18.947 8.082 8.990 1.00 95.62 188 SER A O 1
ATOM 1446 N N . ASP A 1 189 ? -20.305 7.841 10.743 1.00 97.75 189 ASP A N 1
ATOM 1447 C CA . ASP A 1 189 ? -19.214 7.702 11.696 1.00 97.75 189 ASP A CA 1
ATOM 1448 C C . ASP A 1 189 ? -18.747 6.254 11.767 1.00 97.75 189 ASP A C 1
ATOM 1450 O O . ASP A 1 189 ? -19.546 5.362 12.050 1.00 97.75 189 ASP A O 1
ATOM 1454 N N . VAL A 1 190 ? -17.450 6.021 11.554 1.00 98.69 190 VAL A N 1
ATOM 1455 C CA . VAL A 1 190 ? -16.834 4.698 11.719 1.00 98.69 190 VAL A CA 1
ATOM 1456 C C . VAL A 1 190 ? -16.771 4.363 13.209 1.00 98.69 190 VAL A C 1
ATOM 1458 O O . VAL A 1 190 ? -16.053 5.017 13.966 1.00 98.69 190 VAL A O 1
ATOM 1461 N N . THR A 1 191 ? -17.511 3.336 13.625 1.00 98.81 191 THR A N 1
ATOM 1462 C CA . THR A 1 191 ? -17.626 2.916 15.032 1.00 98.81 191 THR A CA 1
ATOM 1463 C C . THR A 1 191 ? -16.919 1.596 15.315 1.00 98.81 191 THR A C 1
ATOM 1465 O O . THR A 1 191 ? -16.472 1.370 16.442 1.00 98.81 191 THR A O 1
ATOM 1468 N N . VAL A 1 192 ? -16.763 0.731 14.308 1.00 98.88 192 VAL A N 1
ATOM 1469 C CA . VAL A 1 192 ? -16.034 -0.536 14.438 1.00 98.88 192 VAL A CA 1
ATOM 1470 C C . VAL A 1 192 ? -15.052 -0.696 13.290 1.00 98.88 192 VAL A C 1
ATOM 1472 O O . VAL A 1 192 ? -15.426 -0.559 12.126 1.00 98.88 192 VAL A O 1
ATOM 1475 N N . VAL A 1 193 ? -13.818 -1.060 13.635 1.00 98.81 193 VAL A N 1
ATOM 1476 C CA . VAL A 1 193 ? -12.857 -1.655 12.703 1.00 98.81 193 VAL A CA 1
ATOM 1477 C C . VAL A 1 193 ? -12.538 -3.061 13.199 1.00 98.81 193 VAL A C 1
ATOM 1479 O O . VAL A 1 193 ? -11.912 -3.225 14.244 1.00 98.81 193 VAL A O 1
ATOM 1482 N N . ASN A 1 194 ? -12.988 -4.072 12.463 1.00 98.75 194 ASN A N 1
ATOM 1483 C CA . ASN A 1 194 ? -12.759 -5.486 12.727 1.00 98.75 194 ASN A CA 1
ATOM 1484 C C . ASN A 1 194 ? -11.960 -6.111 11.581 1.00 98.75 194 ASN A C 1
ATOM 1486 O O . ASN A 1 194 ? -12.512 -6.477 10.544 1.00 98.75 194 ASN A O 1
ATOM 1490 N N . LEU A 1 195 ? -10.659 -6.248 11.806 1.00 98.56 195 LEU A N 1
ATOM 1491 C CA . LEU A 1 195 ? -9.703 -6.878 10.902 1.00 98.56 195 LEU A CA 1
ATOM 1492 C C . LEU A 1 195 ? -9.092 -8.130 11.544 1.00 98.56 195 LEU A C 1
ATOM 1494 O O . LEU A 1 195 ? -7.935 -8.472 11.286 1.00 98.56 195 LEU A O 1
ATOM 1498 N N . GLY A 1 196 ? -9.849 -8.810 12.408 1.00 98.44 196 GLY A N 1
ATOM 1499 C CA . GLY A 1 196 ? -9.393 -10.043 13.034 1.00 98.44 196 GLY A CA 1
ATOM 1500 C C . GLY A 1 196 ? -9.271 -11.186 12.018 1.00 98.44 196 GLY A C 1
ATOM 1501 O O . GLY A 1 196 ? -10.176 -11.398 11.211 1.00 98.44 196 GLY A O 1
ATOM 1502 N N . GLY A 1 197 ? -8.163 -11.935 12.026 1.00 97.81 197 GLY A N 1
ATOM 1503 C CA . GLY A 1 197 ? -7.963 -13.049 11.084 1.00 97.81 197 GLY A CA 1
ATOM 1504 C C . GLY A 1 197 ? -7.718 -12.622 9.631 1.00 97.81 197 GLY A C 1
ATOM 1505 O O . GLY A 1 197 ? -8.125 -13.320 8.699 1.00 97.81 197 GLY A O 1
ATOM 1506 N N . PHE A 1 198 ? -7.094 -11.463 9.410 1.00 96.50 198 PHE A N 1
ATOM 1507 C CA . PHE A 1 198 ? -6.753 -10.961 8.073 1.00 96.50 198 PHE A CA 1
ATOM 1508 C C . PHE A 1 198 ? -5.317 -11.288 7.644 1.00 96.50 198 PHE A C 1
ATOM 1510 O O . PHE A 1 198 ? -4.911 -10.852 6.571 1.00 96.50 198 PHE A O 1
ATOM 1517 N N . GLU A 1 199 ? -4.581 -12.064 8.449 1.00 96.88 199 GLU A N 1
ATOM 1518 C CA . GLU A 1 199 ? -3.168 -12.410 8.219 1.00 96.88 199 GLU A CA 1
ATOM 1519 C C . GLU A 1 199 ? -2.275 -11.159 8.122 1.00 96.88 199 GLU A C 1
ATOM 1521 O O . GLU A 1 199 ? -1.252 -11.139 7.439 1.00 96.88 199 GLU A O 1
ATOM 1526 N N . LEU A 1 200 ? -2.669 -10.088 8.819 1.00 97.81 200 LEU A N 1
ATOM 1527 C CA . LEU A 1 200 ? -1.971 -8.808 8.772 1.00 97.81 200 LEU A CA 1
ATOM 1528 C C . LEU A 1 200 ? -0.568 -8.925 9.374 1.00 97.81 200 LEU A C 1
ATOM 1530 O O . LEU A 1 200 ? -0.373 -9.570 10.405 1.00 97.81 200 LEU A O 1
ATOM 1534 N N . THR A 1 201 ? 0.392 -8.239 8.758 1.00 97.56 201 THR A N 1
ATOM 1535 C CA . THR A 1 201 ? 1.753 -8.036 9.281 1.00 97.56 201 THR A CA 1
ATOM 1536 C C . THR A 1 201 ? 1.977 -6.547 9.570 1.00 97.56 201 THR A C 1
ATOM 1538 O O . THR A 1 201 ? 1.049 -5.751 9.447 1.00 97.56 201 THR A O 1
ATOM 1541 N N . GLY A 1 202 ? 3.183 -6.150 9.983 1.00 98.06 202 GLY A N 1
ATOM 1542 C CA . GLY A 1 202 ? 3.497 -4.749 10.282 1.00 98.06 202 GLY A CA 1
ATOM 1543 C C . GLY A 1 202 ? 3.135 -4.352 11.713 1.00 98.06 202 GLY A C 1
ATOM 1544 O O . GLY A 1 202 ? 3.334 -5.147 12.639 1.00 98.06 202 GLY A O 1
ATOM 1545 N N . THR A 1 203 ? 2.663 -3.120 11.911 1.00 98.50 203 THR A N 1
ATOM 1546 C CA . THR A 1 203 ? 2.415 -2.535 13.243 1.00 98.50 203 THR A CA 1
ATOM 1547 C C . THR A 1 203 ? 1.033 -1.897 13.346 1.00 98.50 203 THR A C 1
ATOM 1549 O O . THR A 1 203 ? 0.401 -1.553 12.350 1.00 98.50 203 THR A O 1
ATOM 1552 N N . ILE A 1 204 ? 0.552 -1.703 14.575 1.00 98.75 204 ILE A N 1
ATOM 1553 C CA . ILE A 1 204 ? -0.702 -0.985 14.824 1.00 98.75 204 ILE A CA 1
ATOM 1554 C C . ILE A 1 204 ? -0.466 0.511 14.573 1.00 98.75 204 ILE A C 1
ATOM 1556 O O . ILE A 1 204 ? 0.419 1.113 15.178 1.00 98.75 204 ILE A O 1
ATOM 1560 N N . SER A 1 205 ? -1.255 1.115 13.685 1.00 98.62 205 SER A N 1
ATOM 1561 C CA . SER A 1 205 ? -1.115 2.531 13.331 1.00 98.62 205 SER A CA 1
ATOM 1562 C C . SER A 1 205 ? -1.658 3.463 14.427 1.00 98.62 205 SER A C 1
ATOM 1564 O O . SER A 1 205 ? -2.780 3.260 14.895 1.00 98.62 205 SER A O 1
ATOM 1566 N N . PRO A 1 206 ? -0.966 4.556 14.795 1.00 98.62 206 PRO A N 1
ATOM 1567 C CA . PRO A 1 206 ? -1.552 5.591 15.649 1.00 98.62 206 PRO A CA 1
ATOM 1568 C C . PRO A 1 206 ? -2.718 6.330 14.967 1.00 98.62 206 PRO A C 1
ATOM 1570 O O . PRO A 1 206 ? -3.534 6.944 15.657 1.00 98.62 206 PRO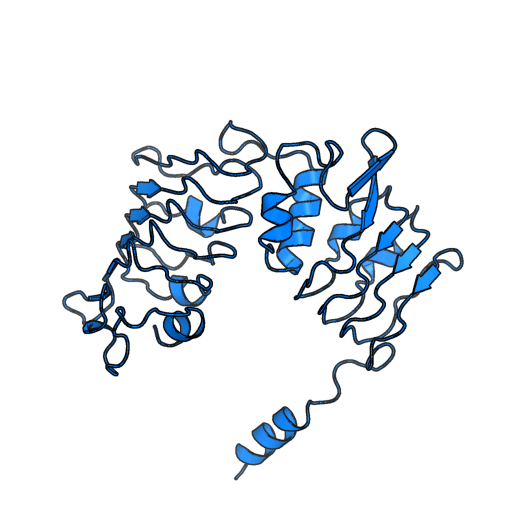 A O 1
ATOM 1573 N N . SER A 1 207 ? -2.855 6.251 13.633 1.00 98.69 207 SER A N 1
ATOM 1574 C CA . SER A 1 207 ? -3.930 6.913 12.874 1.00 98.69 207 SER A CA 1
ATOM 1575 C C . SER A 1 207 ? -5.336 6.430 13.237 1.00 98.69 207 SER A C 1
ATOM 1577 O O . SER A 1 207 ? -6.286 7.168 12.993 1.00 98.69 207 SER A O 1
ATOM 1579 N N . PHE A 1 208 ? -5.493 5.273 13.893 1.00 98.75 208 PHE A N 1
ATOM 1580 C CA . PHE A 1 208 ? -6.776 4.879 14.493 1.00 98.75 208 PHE A CA 1
ATOM 1581 C C . PHE A 1 208 ? -7.342 5.967 15.423 1.00 98.75 208 PHE A C 1
ATOM 1583 O O . PHE A 1 208 ? -8.552 6.159 15.460 1.00 98.75 208 PHE A O 1
ATOM 1590 N N . SER A 1 209 ? -6.487 6.742 16.104 1.00 98.38 209 SER A N 1
ATOM 1591 C CA . SER A 1 209 ? -6.906 7.856 16.974 1.00 98.38 209 SER A CA 1
ATOM 1592 C C . SER A 1 209 ? -7.648 8.991 16.250 1.00 98.38 209 SER A C 1
ATOM 1594 O O . SER A 1 209 ? -8.358 9.765 16.889 1.00 98.38 209 SER A O 1
ATOM 1596 N N . LYS A 1 210 ? -7.525 9.087 14.917 1.00 98.62 210 LYS A N 1
ATOM 1597 C CA . LYS A 1 210 ? -8.216 10.098 14.099 1.00 98.62 210 LYS A CA 1
ATOM 1598 C C . LYS A 1 210 ? -9.690 9.759 13.854 1.00 98.62 210 LYS A C 1
ATOM 1600 O O . LYS A 1 210 ? -10.470 10.656 13.547 1.00 98.62 210 LYS A O 1
ATOM 1605 N N . LEU A 1 211 ? -10.084 8.493 14.003 1.00 98.56 211 LEU A N 1
ATOM 1606 C CA . LEU A 1 211 ? -11.477 8.052 13.909 1.00 98.56 211 LEU A CA 1
ATOM 1607 C C . LEU A 1 211 ? -12.125 8.152 15.298 1.00 98.56 211 LEU A C 1
ATOM 1609 O O . LEU A 1 211 ? -12.269 7.169 16.020 1.00 98.56 211 LEU A O 1
ATOM 1613 N N . THR A 1 212 ? -12.478 9.371 15.700 1.00 98.06 212 THR A N 1
ATOM 1614 C CA . THR A 1 212 ? -12.867 9.700 17.085 1.00 98.06 212 THR A CA 1
ATOM 1615 C C . THR A 1 212 ? -14.158 9.031 17.568 1.00 98.06 212 THR A C 1
ATOM 1617 O O . THR A 1 212 ? -14.359 8.919 18.778 1.00 98.06 212 THR A O 1
ATOM 1620 N N . SER A 1 213 ? -14.998 8.550 16.649 1.00 98.62 213 SER A N 1
ATOM 1621 C CA . SER A 1 213 ? -16.221 7.793 16.949 1.00 98.62 213 SER A CA 1
ATOM 1622 C C . SER A 1 213 ? -15.989 6.284 17.134 1.00 98.62 213 SER A C 1
ATOM 1624 O O . SER A 1 213 ? -16.951 5.556 17.369 1.00 98.62 213 SER A O 1
ATOM 1626 N N . LEU A 1 214 ? -14.742 5.793 17.058 1.00 98.69 214 LEU A N 1
ATOM 1627 C CA . LEU A 1 214 ? -14.439 4.373 17.255 1.00 98.69 214 LEU A CA 1
ATOM 1628 C C . LEU A 1 214 ? -14.826 3.889 18.652 1.00 98.69 214 LEU A C 1
ATOM 1630 O O . LEU A 1 214 ? -14.345 4.393 19.666 1.00 98.69 214 LEU A O 1
ATOM 1634 N N . GLU A 1 215 ? -15.621 2.826 18.680 1.00 98.81 215 GLU A N 1
ATOM 1635 C CA . GLU A 1 215 ? -16.009 2.098 19.884 1.00 98.81 215 GLU A CA 1
ATOM 1636 C C . GLU A 1 215 ? -15.261 0.769 20.003 1.00 98.81 215 GLU A C 1
ATOM 1638 O O . GLU A 1 215 ? -14.934 0.332 21.110 1.00 98.81 215 GLU A O 1
ATOM 1643 N N . THR A 1 216 ? -14.983 0.118 18.870 1.00 98.88 216 THR A N 1
ATOM 1644 C CA . THR A 1 216 ? -14.321 -1.190 18.829 1.00 98.88 216 THR A CA 1
ATOM 1645 C C . THR A 1 216 ? -13.227 -1.228 17.772 1.00 98.88 216 THR A C 1
ATOM 1647 O O . THR A 1 216 ? -13.465 -0.950 16.598 1.00 98.88 216 THR A O 1
ATOM 1650 N N . ILE A 1 217 ? -12.035 -1.639 18.197 1.00 98.88 217 ILE A N 1
ATOM 1651 C CA . ILE A 1 217 ? -10.928 -2.015 17.320 1.00 98.88 217 ILE A CA 1
ATOM 1652 C C . ILE A 1 217 ? -10.626 -3.489 17.592 1.00 98.88 217 ILE A C 1
ATOM 1654 O O . ILE A 1 217 ? -10.178 -3.835 18.687 1.00 98.88 217 ILE A O 1
ATOM 1658 N N . ASP A 1 218 ? -10.872 -4.354 16.612 1.00 98.94 218 ASP A N 1
ATOM 1659 C CA . ASP A 1 218 ? -10.501 -5.767 16.657 1.00 98.94 218 ASP A CA 1
ATOM 1660 C C . ASP A 1 218 ? -9.431 -6.064 15.602 1.00 98.94 218 ASP A C 1
ATOM 1662 O O . ASP A 1 218 ? -9.673 -5.980 14.400 1.00 98.94 218 ASP A O 1
ATOM 1666 N N . LEU A 1 219 ? -8.232 -6.389 16.076 1.00 98.88 219 LEU A N 1
ATOM 1667 C CA . LEU A 1 219 ? -7.062 -6.790 15.295 1.00 98.88 219 LEU A CA 1
ATOM 1668 C C . LEU A 1 219 ? -6.590 -8.195 15.698 1.00 98.88 219 LEU A C 1
ATOM 1670 O O . LEU A 1 219 ? -5.428 -8.551 15.474 1.00 98.88 219 LEU A O 1
ATOM 1674 N N . SER A 1 220 ? -7.454 -8.981 16.342 1.00 98.88 220 SER A N 1
ATOM 1675 C CA . SER A 1 220 ? -7.079 -10.278 16.896 1.00 98.88 220 SER A CA 1
ATOM 1676 C C . SER A 1 220 ? -6.700 -11.305 15.831 1.00 98.88 220 SER A C 1
ATOM 1678 O O . SER A 1 220 ? -7.130 -11.227 14.685 1.00 98.88 220 SER A O 1
ATOM 1680 N N . ASN A 1 221 ? -5.902 -12.303 16.208 1.00 98.75 221 ASN A N 1
ATOM 1681 C CA . ASN A 1 221 ? -5.524 -13.406 15.324 1.00 98.75 221 ASN A CA 1
ATOM 1682 C C . ASN A 1 221 ? -4.863 -12.919 14.018 1.00 98.75 221 ASN A C 1
ATOM 1684 O O . ASN A 1 221 ? -5.322 -13.217 12.916 1.00 98.75 221 ASN A O 1
ATOM 1688 N N . ASN A 1 222 ? -3.800 -12.130 14.155 1.00 98.75 222 ASN A N 1
ATOM 1689 C CA . ASN A 1 222 ? -2.968 -11.650 13.052 1.00 98.75 222 ASN A CA 1
ATOM 1690 C C . ASN A 1 222 ? -1.481 -11.906 13.375 1.00 98.75 222 ASN A C 1
ATOM 1692 O O . ASN A 1 222 ? -1.143 -12.547 14.369 1.00 98.75 222 ASN A O 1
ATOM 1696 N N . ASN A 1 223 ? -0.573 -11.422 12.527 1.00 98.38 223 ASN A N 1
ATOM 1697 C CA . ASN A 1 223 ? 0.876 -11.519 12.708 1.00 98.38 223 ASN A CA 1
ATOM 1698 C C . ASN A 1 223 ? 1.500 -10.137 12.997 1.00 98.38 223 ASN A C 1
ATOM 1700 O O . ASN A 1 223 ? 2.629 -9.856 12.587 1.00 98.38 223 ASN A O 1
ATOM 1704 N N . LEU A 1 224 ? 0.759 -9.251 13.675 1.00 98.62 224 LEU A N 1
ATOM 1705 C CA . LEU A 1 224 ? 1.200 -7.886 13.978 1.00 98.62 224 LEU A CA 1
ATOM 1706 C C . LEU A 1 224 ? 2.347 -7.886 14.992 1.00 98.62 224 LEU A C 1
ATOM 1708 O O . LEU A 1 224 ? 2.409 -8.733 15.883 1.00 98.62 224 LEU A O 1
ATOM 1712 N N . THR A 1 225 ? 3.235 -6.905 14.867 1.00 97.94 225 THR A N 1
ATOM 1713 C CA . THR A 1 225 ? 4.414 -6.698 15.720 1.00 97.94 225 THR A CA 1
ATOM 1714 C C . THR A 1 225 ? 4.429 -5.277 16.299 1.00 97.94 225 THR A C 1
ATOM 1716 O O . THR A 1 225 ? 3.547 -4.463 16.013 1.00 97.94 225 THR A O 1
ATOM 1719 N N . GLY A 1 226 ? 5.443 -4.963 17.109 1.00 96.75 226 GLY A N 1
ATOM 1720 C CA . GLY A 1 226 ? 5.591 -3.652 17.748 1.00 96.75 226 GLY A CA 1
ATOM 1721 C C . GLY A 1 226 ? 4.695 -3.493 18.976 1.00 96.75 226 GLY A C 1
ATOM 1722 O O . GLY A 1 226 ? 4.187 -4.479 19.506 1.00 96.75 226 GLY A O 1
ATOM 1723 N N . SER A 1 227 ? 4.524 -2.257 19.440 1.00 97.31 227 SER A N 1
ATOM 1724 C CA . SER A 1 227 ? 3.740 -1.929 20.634 1.00 97.31 227 SER A CA 1
ATOM 1725 C C . SER A 1 227 ? 2.373 -1.338 20.300 1.00 97.31 227 SER A C 1
ATOM 1727 O O . SER A 1 227 ? 2.154 -0.816 19.209 1.00 97.31 227 SER A O 1
ATOM 1729 N N . ILE A 1 228 ? 1.458 -1.364 21.271 1.00 98.50 228 ILE A N 1
ATOM 1730 C CA . ILE A 1 228 ? 0.178 -0.649 21.179 1.00 98.50 228 ILE A CA 1
ATOM 1731 C C . ILE A 1 228 ? 0.461 0.870 21.228 1.00 98.50 228 ILE A C 1
ATOM 1733 O O . ILE A 1 228 ? 1.066 1.319 22.206 1.00 98.50 228 ILE A O 1
ATOM 1737 N N . PRO A 1 229 ? 0.040 1.673 20.229 1.00 98.31 229 PRO A N 1
ATOM 1738 C CA . PRO A 1 229 ? 0.261 3.120 20.226 1.00 98.31 229 PRO A CA 1
ATOM 1739 C C . PRO A 1 229 ? -0.462 3.810 21.387 1.00 98.31 229 PRO A C 1
ATOM 1741 O O . PRO A 1 229 ? -1.621 3.503 21.687 1.00 98.31 229 PRO A O 1
ATOM 1744 N N . THR A 1 230 ? 0.201 4.764 22.042 1.00 98.19 230 THR A N 1
ATOM 1745 C CA . THR A 1 230 ? -0.379 5.500 23.178 1.00 98.19 230 THR A CA 1
ATOM 1746 C C . THR A 1 230 ? -1.494 6.444 22.735 1.00 98.19 230 THR A C 1
ATOM 1748 O O . THR A 1 230 ? -2.392 6.736 23.523 1.00 98.19 230 THR A O 1
ATOM 1751 N N . GLU A 1 231 ? -1.510 6.856 21.468 1.00 98.62 231 GLU A N 1
ATOM 1752 C CA . GLU A 1 231 ? -2.543 7.693 20.858 1.00 98.62 231 GLU A CA 1
ATOM 1753 C C . GLU A 1 231 ? -3.932 7.056 20.966 1.00 98.62 231 GLU A C 1
ATOM 1755 O O . GLU A 1 231 ? -4.924 7.769 21.105 1.00 98.62 231 GLU A O 1
ATOM 1760 N N . LEU A 1 232 ? -4.025 5.721 20.989 1.00 98.69 232 LEU A N 1
ATOM 1761 C CA . LEU A 1 232 ? -5.309 5.024 21.130 1.00 98.69 232 LEU A CA 1
ATOM 1762 C C . LEU A 1 232 ? -5.984 5.293 22.482 1.00 98.69 232 LEU A C 1
ATOM 1764 O O . LEU A 1 232 ? -7.202 5.177 22.586 1.00 98.69 232 LEU A O 1
ATOM 1768 N N . THR A 1 233 ? -5.222 5.696 23.506 1.00 98.38 233 THR A N 1
ATOM 1769 C CA . THR A 1 233 ? -5.774 6.067 24.823 1.00 98.38 233 THR A CA 1
ATOM 1770 C C . THR A 1 233 ? -6.594 7.359 24.781 1.00 98.38 233 THR A C 1
ATOM 1772 O O . THR A 1 233 ? -7.357 7.627 25.707 1.00 98.38 233 THR A O 1
ATOM 1775 N N . THR A 1 234 ? -6.462 8.146 23.706 1.00 97.94 234 THR A N 1
ATOM 1776 C CA . THR A 1 234 ? -7.161 9.426 23.521 1.00 97.94 234 THR A CA 1
ATOM 1777 C C . THR A 1 234 ? -8.548 9.285 22.892 1.00 97.94 234 THR A C 1
ATOM 1779 O O . THR A 1 234 ? -9.293 10.263 22.853 1.00 97.94 234 THR A O 1
ATOM 1782 N N . LEU A 1 235 ? -8.914 8.088 22.416 1.00 98.31 235 LEU A N 1
ATOM 1783 C CA . LEU A 1 235 ? -10.200 7.849 21.765 1.00 98.31 235 LEU A CA 1
ATOM 1784 C C . LEU A 1 235 ? -11.356 7.950 22.780 1.00 98.31 235 LEU A C 1
ATOM 1786 O O . LEU A 1 235 ? -11.440 7.125 23.693 1.00 98.31 235 LEU A O 1
ATOM 1790 N N . PRO A 1 236 ? -12.273 8.923 22.627 1.00 97.38 236 PRO A N 1
ATOM 1791 C CA . PRO A 1 236 ? -13.266 9.238 23.655 1.00 97.38 236 PRO A CA 1
ATOM 1792 C C . PRO A 1 236 ? -14.384 8.196 23.766 1.00 97.38 236 PRO A C 1
ATOM 1794 O O . PRO A 1 236 ? -15.005 8.076 24.819 1.00 97.38 236 PRO A O 1
ATOM 1797 N N . MET A 1 237 ? -14.644 7.458 22.683 1.00 98.12 237 MET A N 1
ATOM 1798 C CA . MET A 1 237 ? -15.745 6.497 22.584 1.00 98.12 237 MET A CA 1
ATOM 1799 C C . MET A 1 237 ? -15.282 5.040 22.676 1.00 98.12 237 MET A C 1
ATOM 1801 O O . MET A 1 237 ? -16.126 4.144 22.699 1.00 98.12 237 MET A O 1
ATOM 1805 N N . LEU A 1 238 ? -13.969 4.791 22.755 1.00 98.62 238 LEU A N 1
ATOM 1806 C CA . LEU A 1 238 ? -13.417 3.441 22.698 1.00 98.62 238 LEU A CA 1
ATOM 1807 C C . LEU A 1 238 ? -13.890 2.620 23.901 1.00 98.62 238 LEU A C 1
ATOM 1809 O O . LEU A 1 238 ? -13.815 3.049 25.052 1.00 98.62 238 LEU A O 1
ATOM 1813 N N . ARG A 1 239 ? -14.369 1.410 23.625 1.00 98.56 239 ARG A N 1
ATOM 1814 C CA . ARG A 1 239 ? -14.837 0.445 24.628 1.00 98.56 239 ARG A CA 1
ATOM 1815 C C . ARG A 1 239 ? -14.064 -0.851 24.559 1.00 98.56 239 ARG A C 1
ATOM 1817 O O . ARG A 1 239 ? -13.864 -1.479 25.590 1.00 98.56 239 ARG A O 1
ATOM 1824 N N . THR A 1 240 ? -13.648 -1.258 23.363 1.00 98.81 240 THR A N 1
ATOM 1825 C CA . THR A 1 240 ? -12.917 -2.508 23.160 1.00 98.81 240 THR A CA 1
ATOM 1826 C C . THR A 1 240 ? -11.725 -2.291 22.243 1.00 98.81 240 THR A C 1
ATOM 1828 O O . THR A 1 240 ? -11.872 -1.804 21.123 1.00 98.81 240 THR A O 1
ATOM 1831 N N . LEU A 1 241 ? -10.554 -2.711 22.713 1.00 98.81 241 LEU A N 1
ATOM 1832 C CA . LEU A 1 241 ? -9.363 -2.912 21.898 1.00 98.81 241 LEU A CA 1
ATOM 1833 C C . LEU A 1 241 ? -8.947 -4.377 22.028 1.00 98.81 241 LEU A C 1
ATOM 1835 O O . LEU A 1 241 ? -8.473 -4.798 23.082 1.00 98.81 241 LEU A O 1
ATOM 1839 N N . ASN A 1 242 ? -9.118 -5.155 20.966 1.00 98.88 242 ASN A N 1
ATOM 1840 C CA . ASN A 1 242 ? -8.716 -6.553 20.925 1.00 98.88 242 ASN A CA 1
ATOM 1841 C C . ASN A 1 242 ? -7.495 -6.720 20.016 1.00 98.88 242 ASN A C 1
ATOM 1843 O O . ASN A 1 242 ? -7.591 -6.583 18.803 1.00 98.88 242 ASN A O 1
ATOM 1847 N N . VAL A 1 243 ? -6.344 -7.025 20.613 1.00 98.75 243 VAL A N 1
ATOM 1848 C CA . VAL A 1 243 ? -5.077 -7.306 19.911 1.00 98.75 243 VAL A CA 1
ATOM 1849 C C . VAL A 1 243 ? -4.564 -8.709 20.244 1.00 98.75 243 VAL A C 1
ATOM 1851 O O . VAL A 1 243 ? -3.373 -8.999 20.127 1.00 98.75 243 VAL A O 1
ATOM 1854 N N . SER A 1 244 ? -5.450 -9.590 20.717 1.00 98.81 244 SER A N 1
ATOM 1855 C CA . SER A 1 244 ? -5.091 -10.953 21.110 1.00 98.81 244 SER A CA 1
ATOM 1856 C C . SER A 1 244 ? -4.554 -11.778 19.940 1.00 98.81 244 SER A C 1
ATOM 1858 O O . SER A 1 244 ? -4.899 -11.524 18.791 1.00 98.81 244 SER A O 1
ATOM 1860 N N . ILE A 1 245 ? -3.721 -12.779 20.232 1.00 98.50 245 ILE A N 1
ATOM 1861 C CA . ILE A 1 245 ? -3.156 -13.707 19.236 1.00 98.50 245 ILE A CA 1
ATOM 1862 C C . ILE A 1 245 ? -2.415 -12.930 18.127 1.00 98.50 245 ILE A C 1
ATOM 1864 O O . ILE A 1 245 ? -2.859 -12.853 16.985 1.00 98.50 245 ILE A O 1
ATOM 1868 N N . ASN A 1 246 ? -1.313 -12.292 18.515 1.00 98.75 246 ASN A N 1
ATOM 1869 C CA . ASN A 1 246 ? -0.396 -11.537 17.659 1.00 98.75 246 ASN A CA 1
ATOM 1870 C C . ASN A 1 246 ? 1.040 -11.676 18.219 1.00 98.75 246 ASN A C 1
ATOM 1872 O O . ASN A 1 246 ? 1.280 -12.444 19.154 1.00 98.75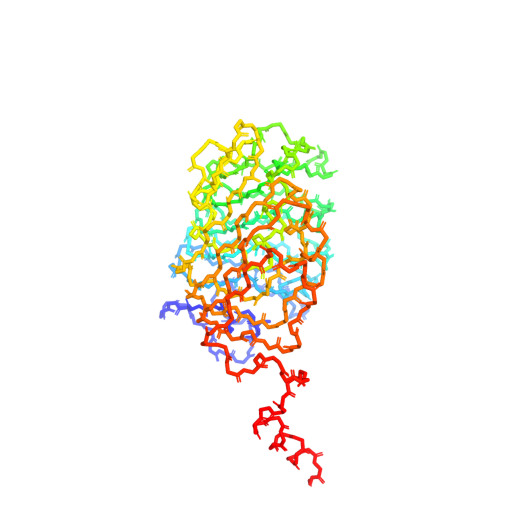 246 ASN A O 1
ATOM 1876 N N . ASN A 1 247 ? 1.995 -10.909 17.685 1.00 97.62 247 ASN A N 1
ATOM 1877 C CA . ASN A 1 247 ? 3.366 -10.787 18.197 1.00 97.62 247 ASN A CA 1
ATOM 1878 C C . ASN A 1 247 ? 3.636 -9.386 18.786 1.00 97.62 247 ASN A C 1
ATOM 1880 O O . ASN A 1 247 ? 4.730 -8.833 18.633 1.00 97.62 247 ASN A O 1
ATOM 1884 N N . ILE A 1 248 ? 2.631 -8.782 19.429 1.00 97.62 248 ILE A N 1
ATOM 1885 C CA . ILE A 1 248 ? 2.750 -7.463 20.064 1.00 97.62 248 ILE A CA 1
ATOM 1886 C C . ILE A 1 248 ? 3.667 -7.556 21.290 1.00 97.62 248 ILE A C 1
ATOM 1888 O O . ILE A 1 248 ? 3.635 -8.523 22.056 1.00 97.62 248 ILE A O 1
ATOM 1892 N N . ASN A 1 249 ? 4.477 -6.523 21.488 1.00 95.56 249 ASN A N 1
ATOM 1893 C CA . ASN A 1 249 ? 5.410 -6.385 22.599 1.00 95.56 249 ASN A CA 1
ATOM 1894 C C . ASN A 1 249 ? 5.266 -5.014 23.281 1.00 95.56 249 ASN A C 1
ATOM 1896 O O . ASN A 1 249 ? 4.420 -4.201 22.907 1.00 95.56 249 ASN A O 1
ATOM 1900 N N . GLY A 1 250 ? 6.084 -4.758 24.302 1.00 94.75 250 GLY A N 1
ATOM 1901 C CA . GLY A 1 250 ? 6.092 -3.471 24.993 1.00 94.75 250 GLY A CA 1
ATOM 1902 C C . GLY A 1 250 ? 4.987 -3.333 26.039 1.00 94.75 250 GLY A C 1
ATOM 1903 O O . GLY A 1 250 ? 4.105 -4.184 26.185 1.00 94.75 250 GLY A O 1
ATOM 1904 N N . ALA A 1 251 ? 5.044 -2.240 26.797 1.00 95.62 251 ALA A N 1
ATOM 1905 C CA . ALA A 1 251 ? 4.048 -1.926 27.814 1.00 95.62 251 ALA A CA 1
ATOM 1906 C C . ALA A 1 251 ? 2.666 -1.664 27.193 1.00 95.62 251 ALA A C 1
ATOM 1908 O O . ALA A 1 251 ? 2.552 -1.050 26.133 1.00 95.62 251 ALA A O 1
ATOM 1909 N N . VAL A 1 252 ? 1.608 -2.089 27.887 1.00 96.25 252 VAL A N 1
ATOM 1910 C CA . VAL A 1 252 ? 0.230 -1.727 27.528 1.00 96.25 252 VAL A CA 1
ATOM 1911 C C . VAL A 1 252 ? -0.023 -0.291 28.006 1.00 96.25 252 VAL A C 1
ATOM 1913 O O . VAL A 1 252 ? 0.115 -0.044 29.207 1.00 96.25 252 VAL A O 1
ATOM 1916 N N . PRO A 1 253 ? -0.384 0.659 27.121 1.00 96.69 253 PRO A N 1
ATOM 1917 C CA . PRO A 1 253 ? -0.731 2.018 27.526 1.00 96.69 253 PRO A CA 1
ATOM 1918 C C . PRO A 1 253 ? -1.890 2.049 28.529 1.00 96.69 253 PRO A C 1
ATOM 1920 O O . PRO A 1 253 ? -2.762 1.182 28.520 1.00 96.69 253 PRO A O 1
ATOM 1923 N N . THR A 1 254 ? -1.936 3.077 29.374 1.00 96.62 254 THR A N 1
ATOM 1924 C CA . THR A 1 254 ? -3.027 3.244 30.341 1.00 96.62 254 THR A CA 1
ATOM 1925 C C . THR A 1 254 ? -4.266 3.807 29.651 1.00 96.62 254 THR A C 1
ATOM 1927 O O . THR A 1 254 ? -4.344 5.003 29.379 1.00 96.62 254 THR A O 1
ATOM 1930 N N . PHE A 1 255 ? -5.251 2.951 29.390 1.00 97.00 255 PHE A N 1
ATOM 1931 C CA . PHE A 1 255 ? -6.571 3.363 28.913 1.00 97.00 255 PHE A CA 1
ATOM 1932 C C . PHE A 1 255 ? -7.477 3.785 30.078 1.00 97.00 255 PHE A C 1
ATOM 1934 O O . PHE A 1 255 ? -7.214 3.472 31.243 1.00 97.00 255 PHE A O 1
ATOM 1941 N N . SER A 1 256 ? -8.576 4.479 29.770 1.00 92.62 256 SER A N 1
ATOM 1942 C CA . SER A 1 256 ? -9.642 4.691 30.754 1.00 92.62 256 SER A CA 1
ATOM 1943 C C . SER A 1 256 ? -10.171 3.343 31.273 1.00 92.62 256 SER A C 1
ATOM 1945 O O . SER A 1 256 ? -10.234 2.368 30.526 1.00 92.62 256 SER A O 1
ATOM 1947 N N . GLY A 1 257 ? -10.576 3.274 32.547 1.00 88.12 257 GLY A N 1
ATOM 1948 C CA . GLY A 1 257 ? -11.006 2.015 33.177 1.00 88.12 257 GLY A CA 1
ATOM 1949 C C . GLY A 1 257 ? -12.252 1.363 32.557 1.00 88.12 257 GLY A C 1
ATOM 1950 O O . GLY A 1 257 ? -12.569 0.226 32.892 1.00 88.12 257 GLY A O 1
ATOM 1951 N N . SER A 1 258 ? -12.960 2.064 31.667 1.00 92.62 258 SER A N 1
ATOM 1952 C CA . SER A 1 258 ? -14.090 1.540 30.891 1.00 92.62 258 SER A CA 1
ATOM 1953 C C . SER A 1 258 ? -13.686 0.833 29.594 1.00 92.62 258 SER A C 1
ATOM 1955 O O . SER A 1 258 ? -14.539 0.198 28.977 1.00 92.62 258 SER A O 1
ATOM 1957 N N . VAL A 1 259 ? -12.426 0.940 29.159 1.00 98.25 259 VAL A N 1
ATOM 1958 C CA . VAL A 1 259 ? -11.934 0.280 27.943 1.00 98.25 259 VAL A CA 1
ATOM 1959 C C . VAL A 1 259 ? -11.484 -1.136 28.288 1.00 98.25 259 VAL A C 1
ATOM 1961 O O . VAL A 1 259 ? -10.561 -1.341 29.075 1.00 98.25 259 VAL A O 1
ATOM 1964 N N . ASN A 1 260 ? -12.100 -2.125 27.652 1.00 98.25 260 ASN A N 1
ATOM 1965 C CA . ASN A 1 260 ? -11.649 -3.506 27.687 1.00 98.25 260 ASN A CA 1
ATOM 1966 C C . ASN A 1 260 ? -10.499 -3.707 26.686 1.00 98.25 260 ASN A C 1
ATOM 1968 O O . ASN A 1 260 ? -10.718 -3.690 25.473 1.00 98.25 260 ASN A O 1
ATOM 1972 N N . VAL A 1 261 ? -9.281 -3.906 27.191 1.00 98.25 261 VAL A N 1
ATOM 1973 C CA . VAL A 1 261 ? -8.091 -4.168 26.367 1.00 98.25 261 VAL A CA 1
ATOM 1974 C C . VAL A 1 261 ? -7.734 -5.650 26.453 1.00 98.25 261 VAL A C 1
ATOM 1976 O O . VAL A 1 261 ? -7.304 -6.136 27.499 1.00 98.25 261 VAL A O 1
ATOM 1979 N N . VAL A 1 262 ? -7.894 -6.377 25.348 1.00 98.50 262 VAL A N 1
ATOM 1980 C CA . VAL A 1 262 ? -7.646 -7.823 25.270 1.00 98.50 262 VAL A CA 1
ATOM 1981 C C . VAL A 1 262 ? -6.305 -8.077 24.583 1.00 98.50 262 VAL A C 1
ATOM 1983 O O . VAL A 1 262 ? -6.159 -7.851 23.384 1.00 98.50 262 VAL A O 1
ATOM 1986 N N . THR A 1 263 ? -5.320 -8.567 25.342 1.00 98.06 263 THR A N 1
ATOM 1987 C CA . THR A 1 263 ? -3.931 -8.765 24.872 1.00 98.06 263 THR A CA 1
ATOM 1988 C C . THR A 1 263 ? -3.435 -10.211 24.945 1.00 98.06 263 THR A C 1
ATOM 1990 O O . THR A 1 263 ? -2.268 -10.481 24.657 1.00 98.06 263 THR A O 1
ATOM 1993 N N . SER A 1 264 ? -4.291 -11.166 25.319 1.00 98.00 264 SER A N 1
ATOM 1994 C CA . SER A 1 264 ? -3.908 -12.573 25.494 1.00 98.00 264 SER A CA 1
ATOM 1995 C C . SER A 1 264 ? -3.311 -13.180 24.221 1.00 98.00 264 SER A C 1
ATOM 1997 O O . SER A 1 264 ? -3.777 -12.901 23.122 1.00 98.00 264 SER A O 1
ATOM 1999 N N . GLY A 1 265 ? -2.310 -14.051 24.358 1.00 97.06 265 GLY A N 1
ATOM 2000 C CA . GLY A 1 265 ? -1.648 -14.684 23.209 1.00 97.06 265 GLY A CA 1
ATOM 2001 C C . GLY A 1 265 ? -0.528 -13.858 22.566 1.00 97.06 265 GLY A C 1
ATOM 2002 O O . GLY A 1 265 ? -0.029 -14.268 21.530 1.00 97.06 265 GLY A O 1
ATOM 2003 N N . ASN A 1 266 ? -0.110 -12.745 23.180 1.00 97.31 266 ASN A N 1
ATOM 2004 C CA . ASN A 1 266 ? 1.110 -12.014 22.824 1.00 97.31 266 ASN A CA 1
ATOM 2005 C C . ASN A 1 266 ? 2.221 -12.345 23.836 1.00 97.31 266 ASN A C 1
ATOM 2007 O O . ASN A 1 266 ? 2.089 -12.022 25.015 1.00 97.31 266 ASN A O 1
ATOM 2011 N N . ALA A 1 267 ? 3.302 -13.008 23.413 1.00 95.06 267 ALA A N 1
ATOM 2012 C CA . ALA A 1 267 ? 4.306 -13.557 24.338 1.00 95.06 267 ALA A CA 1
ATOM 2013 C C . ALA A 1 267 ? 5.137 -12.494 25.085 1.00 95.06 267 ALA A C 1
ATOM 2015 O O . ALA A 1 267 ? 5.603 -12.746 26.203 1.00 95.06 267 ALA A O 1
ATOM 2016 N N . ASP A 1 268 ? 5.317 -11.319 24.478 1.00 93.62 268 ASP A N 1
ATOM 2017 C CA . ASP A 1 268 ? 6.198 -10.250 24.965 1.00 93.62 268 ASP A CA 1
ATOM 2018 C C . ASP A 1 268 ? 5.454 -8.975 25.379 1.00 93.62 268 ASP A C 1
ATOM 2020 O O . ASP A 1 268 ? 6.074 -7.944 25.649 1.00 93.62 268 ASP A O 1
ATOM 2024 N N . ILE A 1 269 ? 4.124 -9.037 25.479 1.00 94.44 269 ILE A N 1
ATOM 2025 C CA . ILE A 1 269 ? 3.327 -7.924 25.994 1.00 94.44 269 ILE A CA 1
ATOM 2026 C C . ILE A 1 269 ? 3.659 -7.665 27.472 1.00 94.44 269 ILE A C 1
ATOM 2028 O O . ILE A 1 269 ? 3.802 -8.590 28.273 1.00 94.44 269 ILE A O 1
ATOM 2032 N N . GLY A 1 270 ? 3.794 -6.393 27.843 1.00 88.19 270 GLY A N 1
ATOM 2033 C CA . GLY A 1 270 ? 4.143 -5.957 29.197 1.00 88.19 270 GLY A CA 1
ATOM 2034 C C . GLY A 1 270 ? 5.631 -6.058 29.549 1.00 88.19 270 GLY A C 1
ATOM 2035 O O . GLY A 1 270 ? 5.998 -5.697 30.665 1.00 88.19 270 GLY A O 1
ATOM 2036 N N . LYS A 1 271 ? 6.488 -6.521 28.632 1.00 85.31 271 LYS A N 1
ATOM 2037 C CA . LYS A 1 271 ? 7.950 -6.503 28.794 1.00 85.31 271 LYS A CA 1
ATOM 2038 C C . LYS A 1 271 ? 8.517 -5.262 28.106 1.00 85.31 271 LYS A C 1
ATOM 2040 O O . LYS A 1 271 ? 8.040 -4.897 27.031 1.00 85.31 271 LYS A O 1
ATOM 2045 N N . ASP A 1 272 ? 9.530 -4.627 28.694 1.00 67.31 272 ASP A N 1
ATOM 2046 C CA . ASP A 1 272 ? 10.305 -3.594 27.996 1.00 67.31 272 ASP A CA 1
ATOM 2047 C C . ASP A 1 272 ? 10.856 -4.194 26.685 1.00 67.31 272 ASP A C 1
ATOM 2049 O O . ASP A 1 272 ? 11.293 -5.347 26.670 1.00 67.31 272 ASP A O 1
ATOM 2053 N N . GLY A 1 273 ? 10.719 -3.467 25.569 1.00 56.88 273 GLY A N 1
ATOM 2054 C CA . GLY A 1 273 ? 10.891 -4.000 24.209 1.00 56.88 273 GLY A CA 1
ATOM 2055 C C . GLY A 1 273 ? 12.258 -4.641 23.914 1.00 56.88 273 GLY A C 1
ATOM 2056 O O . GLY A 1 273 ? 13.200 -4.538 24.692 1.00 56.88 273 GLY A O 1
ATOM 2057 N N . PRO A 1 274 ? 12.383 -5.252 22.726 1.00 51.06 274 PRO A N 1
ATOM 2058 C CA . PRO A 1 274 ? 12.589 -6.692 22.597 1.00 51.06 274 PRO A CA 1
ATOM 2059 C C . PRO A 1 274 ? 13.756 -7.216 23.446 1.00 51.06 274 PRO A C 1
ATOM 2061 O O . PRO A 1 274 ? 14.877 -6.710 23.373 1.00 51.06 274 PRO A O 1
ATOM 2064 N N . VAL A 1 275 ? 13.526 -8.329 24.150 1.00 51.72 275 VAL A N 1
ATOM 2065 C CA . VAL A 1 275 ? 14.632 -9.221 24.518 1.00 51.72 275 VAL A CA 1
ATOM 2066 C C . VAL A 1 275 ? 15.312 -9.595 23.204 1.00 51.72 275 VAL A C 1
ATOM 2068 O O . VAL A 1 275 ? 14.655 -10.090 22.287 1.00 51.72 275 VAL A O 1
ATOM 2071 N N . SER A 1 276 ? 16.600 -9.281 23.082 1.00 47.75 276 SER A N 1
ATOM 2072 C CA . SER A 1 276 ? 17.450 -9.687 21.968 1.00 47.75 276 SER A CA 1
ATOM 2073 C C . SER A 1 276 ? 17.102 -11.115 21.551 1.00 47.75 276 SER A C 1
ATOM 2075 O O . SER A 1 276 ? 17.238 -12.061 22.324 1.00 47.75 276 SER A O 1
ATOM 2077 N N . HIS A 1 277 ? 16.632 -11.287 20.314 1.00 50.31 277 HIS A N 1
ATOM 2078 C CA . HIS A 1 277 ? 16.524 -12.617 19.728 1.00 50.31 277 HIS A CA 1
ATOM 2079 C C . HIS A 1 277 ? 17.907 -13.284 19.870 1.00 50.31 277 HIS A C 1
ATOM 2081 O O . HIS A 1 277 ? 18.904 -12.627 19.555 1.00 50.31 277 HIS A O 1
ATOM 2087 N N . PRO A 1 278 ? 18.028 -14.563 20.277 1.00 51.59 278 PRO A N 1
ATOM 2088 C CA . PRO A 1 278 ? 19.334 -15.207 20.486 1.00 51.59 278 PRO A CA 1
ATOM 2089 C C . PRO A 1 278 ? 20.286 -15.122 19.276 1.00 51.59 278 PRO A C 1
ATOM 2091 O O . PRO A 1 278 ? 21.504 -15.158 19.421 1.00 51.59 278 PRO A O 1
ATOM 2094 N N . LEU A 1 279 ? 19.730 -14.952 18.070 1.00 51.78 279 LEU A N 1
ATOM 2095 C CA . LEU A 1 279 ? 20.465 -14.744 16.821 1.00 51.78 279 LEU A CA 1
ATOM 2096 C C . LEU A 1 279 ? 21.163 -13.376 16.747 1.00 51.78 279 LEU A C 1
ATOM 2098 O O . LEU A 1 279 ? 22.247 -13.286 16.181 1.00 51.78 279 LEU A O 1
ATOM 2102 N N . VAL A 1 280 ? 20.597 -12.323 17.345 1.00 56.03 280 VAL A N 1
ATOM 2103 C CA . VAL A 1 280 ? 21.221 -10.990 17.409 1.00 56.03 280 VAL A CA 1
ATOM 2104 C C . VAL A 1 280 ? 22.425 -11.007 18.357 1.00 56.03 280 VAL A C 1
ATOM 2106 O O . VAL A 1 280 ? 23.456 -10.419 18.039 1.00 56.03 280 VAL A O 1
ATOM 2109 N N . GLU A 1 281 ? 22.352 -11.752 19.463 1.00 50.62 281 GLU A N 1
ATOM 2110 C CA . GLU A 1 281 ? 23.502 -11.969 20.356 1.00 50.62 281 GLU A CA 1
ATOM 2111 C C . GLU A 1 281 ? 24.595 -12.840 19.723 1.00 50.62 281 GLU A C 1
ATOM 2113 O O . GLU A 1 281 ? 25.783 -12.573 19.917 1.00 50.62 281 GLU A O 1
ATOM 2118 N N . LEU A 1 282 ? 24.218 -13.848 18.929 1.00 50.00 282 LEU A N 1
ATOM 2119 C CA . LEU A 1 282 ? 25.160 -14.658 18.148 1.00 50.00 282 LEU A CA 1
ATOM 2120 C C . LEU A 1 282 ? 25.880 -13.825 17.078 1.00 50.00 282 LEU A C 1
ATOM 2122 O O . LEU A 1 282 ? 27.101 -13.898 16.981 1.00 50.00 282 LEU A O 1
ATOM 2126 N N . LEU A 1 283 ? 25.163 -12.973 16.340 1.00 51.56 283 LEU A N 1
ATOM 2127 C CA . LEU A 1 283 ? 25.759 -12.091 15.328 1.00 51.56 283 LEU A CA 1
ATOM 2128 C C . LEU A 1 283 ? 26.658 -11.008 15.945 1.00 51.56 283 LEU A C 1
ATOM 2130 O O . LEU A 1 283 ? 27.695 -10.668 15.380 1.00 51.56 283 LEU A O 1
ATOM 2134 N N . GLN A 1 284 ? 26.312 -10.496 17.128 1.00 55.56 284 GLN A N 1
ATOM 2135 C CA . GLN A 1 284 ? 27.165 -9.550 17.855 1.00 55.56 284 GLN A CA 1
ATOM 2136 C C . GLN A 1 284 ? 28.412 -10.208 18.465 1.00 55.56 284 GLN A C 1
ATOM 2138 O O . GLN A 1 284 ? 29.437 -9.537 18.591 1.00 55.56 284 GLN A O 1
ATOM 2143 N N . LYS A 1 285 ? 28.357 -11.501 18.815 1.00 55.22 285 LYS A N 1
ATOM 2144 C CA . LYS A 1 285 ? 29.541 -12.279 19.218 1.00 55.22 285 LYS A CA 1
ATOM 2145 C C . LYS A 1 285 ? 30.441 -12.622 18.033 1.00 55.22 285 LYS A C 1
ATOM 2147 O O . LYS A 1 285 ? 31.649 -12.507 18.164 1.00 55.22 285 LYS A O 1
ATOM 2152 N N . MET A 1 286 ? 29.872 -12.951 16.874 1.00 59.72 286 MET A N 1
ATOM 2153 C CA . MET A 1 286 ? 30.644 -13.280 15.667 1.00 59.72 286 MET A CA 1
ATOM 2154 C C . MET A 1 286 ? 31.373 -12.080 15.036 1.00 59.72 286 MET A C 1
ATOM 2156 O O . MET A 1 286 ? 32.291 -12.288 14.259 1.00 59.72 286 MET A O 1
ATOM 2160 N N . ASN A 1 287 ? 30.992 -10.841 15.368 1.00 53.00 287 ASN A N 1
ATOM 2161 C CA . ASN A 1 287 ? 31.665 -9.617 14.903 1.00 53.00 287 ASN A CA 1
ATOM 2162 C C . ASN A 1 287 ? 32.735 -9.082 15.880 1.00 53.00 287 ASN A C 1
ATOM 2164 O O . ASN A 1 287 ? 33.221 -7.963 15.697 1.00 53.00 287 ASN A O 1
ATOM 2168 N N . LYS A 1 288 ? 33.059 -9.823 16.948 1.00 55.78 288 LYS A N 1
ATOM 2169 C CA . LYS A 1 288 ? 34.072 -9.439 17.949 1.00 55.78 288 LYS A CA 1
ATOM 2170 C C . LYS A 1 288 ? 35.279 -10.380 18.030 1.00 55.78 288 LYS A C 1
ATOM 2172 O O . LYS A 1 288 ? 36.160 -10.103 18.840 1.00 55.78 288 LYS A O 1
ATOM 2177 N N . ASP A 1 289 ? 35.334 -11.390 17.170 1.00 46.72 289 ASP A N 1
ATOM 2178 C CA . ASP A 1 289 ? 36.488 -12.270 16.941 1.00 46.72 289 ASP A CA 1
ATOM 2179 C C . ASP A 1 289 ? 36.955 -12.139 15.480 1.00 46.72 289 ASP A C 1
ATOM 2181 O O . ASP A 1 289 ? 38.162 -12.351 15.221 1.00 46.72 289 ASP A O 1
#